Protein AF-A0A183HGP8-F1 (afdb_monomer)

Structure (mmCIF, N/CA/C/O backbone):
data_AF-A0A183HGP8-F1
#
_entry.id   AF-A0A183HGP8-F1
#
loop_
_atom_site.group_PDB
_atom_site.id
_atom_site.type_symbol
_atom_site.label_atom_id
_atom_site.label_alt_id
_atom_site.label_comp_id
_atom_site.label_asym_id
_atom_site.label_entity_id
_atom_site.label_seq_id
_atom_site.pdbx_PDB_ins_code
_atom_site.Cartn_x
_atom_site.Cartn_y
_atom_site.Cartn_z
_atom_site.occupancy
_atom_site.B_iso_or_equiv
_atom_site.auth_seq_id
_atom_site.auth_comp_id
_atom_site.auth_asym_id
_atom_site.auth_atom_id
_atom_site.pdbx_PDB_model_num
ATOM 1 N N . MET A 1 1 ? -8.526 1.182 32.098 1.00 54.72 1 MET A N 1
ATOM 2 C CA . MET A 1 1 ? -8.975 1.520 30.725 1.00 54.72 1 MET A CA 1
ATOM 3 C C . MET A 1 1 ? -7.961 0.981 29.726 1.00 54.72 1 MET A C 1
ATOM 5 O O . MET A 1 1 ? -6.781 1.273 29.868 1.00 54.72 1 MET A O 1
ATOM 9 N N . VAL A 1 2 ? -8.386 0.161 28.761 1.00 65.88 2 VAL A N 1
ATOM 10 C CA . VAL A 1 2 ? -7.494 -0.380 27.718 1.00 65.88 2 VAL A CA 1
ATOM 11 C C . VAL A 1 2 ? -7.268 0.704 26.661 1.00 65.88 2 VAL A C 1
ATOM 13 O O . VAL A 1 2 ? -8.231 1.320 26.208 1.00 65.88 2 VAL A O 1
ATOM 16 N N . LYS A 1 3 ? -6.010 0.965 26.282 1.00 68.56 3 LYS A N 1
ATOM 17 C CA . LYS A 1 3 ? -5.692 1.927 25.213 1.00 68.56 3 LYS A CA 1
ATOM 18 C C . LYS A 1 3 ? -6.340 1.464 23.895 1.00 68.56 3 LYS A C 1
ATOM 20 O O . LYS A 1 3 ? -6.255 0.271 23.588 1.00 68.56 3 LYS A O 1
ATOM 25 N N . PRO A 1 4 ? -6.973 2.361 23.115 1.00 75.31 4 PRO A N 1
ATOM 26 C CA . PRO A 1 4 ? -7.508 1.994 21.809 1.00 75.31 4 PRO A CA 1
ATOM 27 C C . PRO A 1 4 ? -6.370 1.481 20.921 1.00 75.31 4 PRO A C 1
ATOM 29 O O . PRO A 1 4 ? -5.291 2.068 20.886 1.00 75.31 4 PRO A O 1
ATOM 32 N N . THR A 1 5 ? -6.600 0.359 20.242 1.00 81.00 5 THR A N 1
ATOM 33 C CA . THR A 1 5 ? -5.589 -0.268 19.383 1.00 81.00 5 THR A CA 1
ATOM 34 C C . THR A 1 5 ? -5.558 0.433 18.035 1.00 81.00 5 THR A C 1
ATOM 36 O O . THR A 1 5 ? -6.575 0.476 17.345 1.00 81.00 5 THR A O 1
ATOM 39 N N . SER A 1 6 ? -4.393 0.943 17.643 1.00 84.62 6 SER A N 1
ATOM 40 C CA . SER A 1 6 ? -4.178 1.534 16.324 1.00 84.62 6 SER A CA 1
ATOM 41 C C . SER A 1 6 ? -3.395 0.597 15.402 1.00 84.62 6 SER A C 1
ATOM 43 O O . SER A 1 6 ? -2.708 -0.326 15.843 1.00 84.62 6 SER A O 1
ATOM 45 N N . VAL A 1 7 ? -3.418 0.883 14.097 1.00 83.50 7 VAL A N 1
ATOM 46 C CA . VAL A 1 7 ? -2.595 0.185 13.082 1.00 83.50 7 VAL A CA 1
ATOM 47 C C . VAL A 1 7 ? -1.090 0.228 13.398 1.00 83.50 7 VAL A C 1
ATOM 49 O O . VAL A 1 7 ? -0.325 -0.594 12.891 1.00 83.50 7 VAL A O 1
ATOM 52 N N . LYS A 1 8 ? -0.63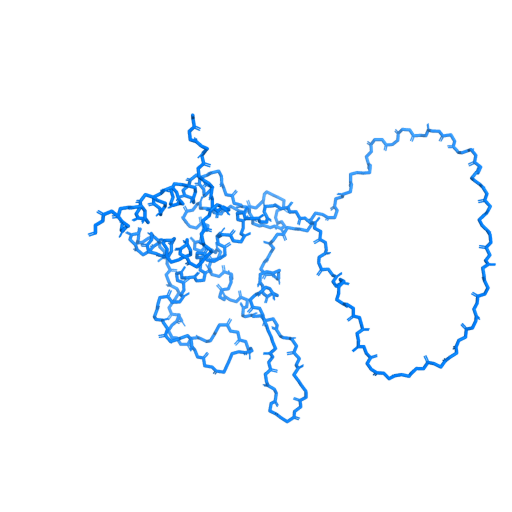8 1.201 14.200 1.00 85.50 8 LYS A N 1
ATOM 53 C CA . LYS A 1 8 ? 0.772 1.342 14.592 1.00 85.50 8 LYS A CA 1
ATOM 54 C C . LYS A 1 8 ? 1.183 0.355 15.683 1.00 85.50 8 LYS A C 1
ATOM 56 O O . LYS A 1 8 ? 2.369 0.082 15.809 1.00 85.50 8 LYS A O 1
ATOM 61 N N . ASP A 1 9 ? 0.221 -0.188 16.421 1.00 85.75 9 ASP A N 1
ATOM 62 C CA . ASP A 1 9 ? 0.461 -1.030 17.594 1.00 85.75 9 ASP A CA 1
ATOM 63 C C . ASP A 1 9 ? 0.478 -2.530 17.255 1.00 85.75 9 ASP A C 1
ATOM 65 O O . ASP A 1 9 ? 0.458 -3.366 18.155 1.00 85.75 9 ASP A O 1
ATOM 69 N N . VAL A 1 10 ? 0.440 -2.893 15.972 1.00 84.75 10 VAL A N 1
ATOM 70 C CA . VAL A 1 10 ? 0.314 -4.275 15.489 1.00 84.75 10 VAL A CA 1
ATOM 71 C C . VAL A 1 10 ? 1.471 -4.608 14.552 1.00 84.75 10 VAL A C 1
ATOM 73 O O . VAL A 1 10 ? 1.977 -3.721 13.854 1.00 84.75 10 VAL A O 1
ATOM 76 N N . ASP A 1 11 ? 1.872 -5.885 14.517 1.00 89.00 11 ASP A N 1
ATOM 77 C CA . ASP A 1 11 ? 2.904 -6.355 13.599 1.00 89.00 11 ASP A CA 1
ATOM 78 C C . ASP A 1 11 ? 2.586 -5.970 12.146 1.00 89.00 11 ASP A C 1
ATOM 80 O O . ASP A 1 11 ? 1.461 -6.093 11.646 1.00 89.00 11 ASP A O 1
ATOM 84 N N . GLN A 1 12 ? 3.618 -5.478 11.458 1.00 88.69 12 GLN A N 1
ATOM 85 C CA . GLN A 1 12 ? 3.492 -4.962 10.104 1.00 88.69 12 GLN A CA 1
ATOM 86 C C . GLN A 1 12 ? 3.090 -6.054 9.111 1.00 88.69 12 GLN A C 1
ATOM 88 O O . GLN A 1 12 ? 2.356 -5.764 8.161 1.00 88.69 12 GLN A O 1
ATOM 93 N N . HIS A 1 13 ? 3.611 -7.267 9.264 1.00 90.25 13 HIS A N 1
ATOM 94 C CA . HIS A 1 13 ? 3.342 -8.335 8.322 1.00 90.25 13 HIS A CA 1
ATOM 95 C C . HIS A 1 13 ? 1.927 -8.881 8.522 1.00 90.25 13 HIS A C 1
ATOM 97 O O . HIS A 1 13 ? 1.198 -9.081 7.543 1.00 90.25 13 HIS A O 1
ATOM 103 N N . GLU A 1 14 ? 1.518 -9.089 9.768 1.00 90.75 14 GLU A N 1
ATOM 104 C CA . GLU A 1 14 ? 0.202 -9.632 10.096 1.00 90.75 14 GLU A CA 1
ATOM 105 C C . GLU A 1 14 ? -0.928 -8.692 9.672 1.00 90.75 14 GLU A C 1
ATOM 107 O O . GLU A 1 14 ? -1.873 -9.125 9.006 1.00 90.75 14 GLU A O 1
ATOM 112 N N . ILE A 1 15 ? -0.804 -7.388 9.954 1.00 91.12 15 ILE A N 1
ATOM 113 C CA . ILE A 1 15 ? -1.856 -6.424 9.609 1.00 91.12 15 ILE A CA 1
ATOM 114 C C . ILE A 1 15 ? -2.080 -6.337 8.097 1.00 91.12 15 ILE A C 1
ATOM 116 O O . ILE A 1 15 ? -3.216 -6.253 7.637 1.00 91.12 15 ILE A O 1
ATOM 120 N N . VAL A 1 16 ? -1.011 -6.416 7.298 1.00 93.06 16 VAL A N 1
ATOM 121 C CA . VAL A 1 16 ? -1.118 -6.380 5.833 1.00 93.06 16 VAL A CA 1
ATOM 122 C C . VAL A 1 16 ? -1.833 -7.625 5.310 1.00 93.06 16 VAL A C 1
ATOM 124 O O . VAL A 1 16 ? -2.683 -7.496 4.427 1.00 93.06 16 VAL A O 1
ATOM 127 N N . ARG A 1 17 ? -1.549 -8.811 5.869 1.00 92.38 17 ARG A N 1
ATOM 128 C CA . ARG A 1 17 ? -2.258 -10.048 5.499 1.00 92.38 17 ARG A CA 1
ATOM 129 C C . ARG A 1 17 ? -3.742 -9.969 5.863 1.00 92.38 17 ARG A C 1
ATOM 131 O O . ARG A 1 17 ? -4.579 -10.329 5.040 1.00 92.38 17 ARG A O 1
ATOM 138 N N . GLN A 1 18 ? -4.080 -9.456 7.048 1.00 92.25 18 GLN A N 1
ATOM 139 C CA . GLN A 1 18 ? -5.477 -9.325 7.481 1.00 92.25 18 GLN A CA 1
ATOM 140 C C . GLN A 1 18 ? -6.257 -8.311 6.639 1.00 92.25 18 GLN A C 1
ATOM 142 O O . GLN A 1 18 ? -7.372 -8.600 6.209 1.00 92.25 18 GLN A O 1
ATOM 147 N N . ILE A 1 19 ? -5.660 -7.158 6.318 1.00 91.69 19 ILE A N 1
ATOM 148 C CA . ILE A 1 19 ? -6.278 -6.185 5.406 1.00 91.69 19 ILE A CA 1
ATOM 149 C C . ILE A 1 19 ? -6.486 -6.813 4.022 1.00 91.69 19 ILE A C 1
ATOM 151 O O . ILE A 1 19 ? -7.550 -6.644 3.431 1.00 91.69 19 ILE A O 1
ATOM 155 N N . ALA A 1 20 ? -5.513 -7.568 3.506 1.00 92.56 20 ALA A N 1
ATOM 156 C CA . ALA A 1 20 ? -5.674 -8.278 2.240 1.00 92.56 20 ALA A CA 1
ATOM 157 C C . ALA A 1 20 ? -6.821 -9.304 2.307 1.00 92.56 20 ALA A C 1
ATOM 159 O O . ALA A 1 20 ? -7.647 -9.356 1.399 1.00 92.56 20 ALA A O 1
ATOM 160 N N . GLY A 1 21 ? -6.929 -10.062 3.403 1.00 91.88 21 GLY A N 1
ATOM 161 C CA . GLY A 1 21 ? -8.039 -10.985 3.644 1.00 91.88 21 GLY A CA 1
ATOM 162 C C . GLY A 1 21 ? -9.399 -10.284 3.703 1.00 91.88 21 GLY A C 1
ATOM 163 O O . GLY A 1 21 ? -10.363 -10.761 3.109 1.00 91.88 21 GLY A O 1
ATOM 164 N N . PHE A 1 22 ? -9.477 -9.119 4.350 1.00 90.69 22 PHE A N 1
ATOM 165 C CA . PHE A 1 22 ? -10.685 -8.295 4.374 1.00 90.69 22 PHE A CA 1
ATOM 166 C C . PHE A 1 22 ? -11.073 -7.815 2.972 1.00 90.69 22 PHE A C 1
ATOM 168 O O . PHE A 1 22 ? -12.234 -7.908 2.581 1.00 90.69 22 PHE A O 1
ATOM 175 N N . LEU A 1 23 ? -10.096 -7.356 2.188 1.00 89.75 23 LEU A N 1
ATOM 176 C CA . LEU A 1 23 ? -10.325 -6.906 0.818 1.00 89.75 23 LEU A CA 1
ATOM 177 C C . LEU A 1 23 ? -10.867 -8.032 -0.075 1.00 89.75 23 LEU A C 1
ATOM 179 O O . LEU A 1 23 ? -11.805 -7.783 -0.832 1.00 89.75 23 LEU A O 1
ATOM 183 N N . LYS A 1 24 ? -10.367 -9.266 0.074 1.00 90.19 24 LYS A N 1
ATOM 184 C CA . LYS A 1 24 ? -10.904 -10.445 -0.628 1.00 90.19 24 LYS A CA 1
ATOM 185 C C . LYS A 1 24 ? -12.342 -10.748 -0.220 1.00 90.19 24 LYS A C 1
ATOM 187 O O . LYS A 1 24 ? -13.215 -10.833 -1.074 1.00 90.19 24 LYS A O 1
ATOM 192 N N . LYS A 1 25 ? -12.603 -10.831 1.090 1.00 90.38 25 LYS A N 1
ATOM 193 C CA . LYS A 1 25 ? -13.949 -11.082 1.637 1.00 90.38 25 LYS A CA 1
ATOM 194 C C . LYS A 1 25 ? -14.955 -10.013 1.214 1.00 90.38 25 LYS A C 1
ATOM 196 O O . LYS A 1 25 ? -16.130 -10.306 1.047 1.00 90.38 25 LYS A O 1
ATOM 201 N N . SER A 1 26 ? -14.496 -8.773 1.044 1.00 84.62 26 SER A N 1
ATOM 202 C CA . SER A 1 26 ? -15.363 -7.663 0.658 1.00 84.62 26 SER A CA 1
ATOM 203 C C . SER A 1 26 ? -15.865 -7.746 -0.786 1.00 84.62 26 SER A C 1
ATOM 205 O O . SER A 1 26 ? -16.874 -7.115 -1.083 1.00 84.62 26 SER A O 1
ATOM 207 N N . GLY A 1 27 ? -15.165 -8.451 -1.689 1.00 82.62 27 GLY A N 1
ATOM 208 C CA . GLY A 1 27 ? -15.532 -8.591 -3.109 1.00 82.62 27 GLY A CA 1
ATOM 209 C C . GLY A 1 27 ? -15.556 -7.287 -3.924 1.00 82.62 27 GLY A C 1
ATOM 210 O O . GLY A 1 27 ? -15.873 -7.300 -5.107 1.00 82.62 27 GLY A O 1
ATOM 211 N N . LYS A 1 28 ? -15.222 -6.140 -3.316 1.00 80.19 28 LYS A N 1
ATOM 212 C CA . LYS A 1 28 ? -15.335 -4.802 -3.929 1.00 80.19 28 LYS A CA 1
ATOM 213 C C . LYS A 1 28 ? -14.075 -4.357 -4.676 1.00 80.19 28 LYS A C 1
ATOM 215 O O . LYS A 1 28 ? -14.062 -3.290 -5.289 1.00 80.19 28 LYS A O 1
ATOM 220 N N . VAL A 1 29 ? -12.998 -5.139 -4.615 1.00 81.88 29 VAL A N 1
ATOM 221 C CA . VAL A 1 29 ? -11.749 -4.831 -5.320 1.00 81.88 29 VAL A CA 1
ATOM 222 C C . VAL A 1 29 ? -11.859 -5.302 -6.764 1.00 81.88 29 VAL A C 1
ATOM 224 O O . VAL A 1 29 ? -11.918 -6.495 -7.034 1.00 81.88 29 VAL A O 1
ATOM 227 N N . ARG A 1 30 ? -11.808 -4.358 -7.705 1.00 81.31 30 ARG A N 1
ATOM 228 C CA . ARG A 1 30 ? -11.642 -4.677 -9.127 1.00 81.31 30 ARG A CA 1
ATOM 229 C C . ARG A 1 30 ? -10.178 -5.006 -9.400 1.00 81.31 30 ARG A C 1
ATOM 231 O O . ARG A 1 30 ? -9.352 -4.095 -9.496 1.00 81.31 30 ARG A O 1
ATOM 238 N N . VAL A 1 31 ? -9.854 -6.292 -9.484 1.00 86.25 31 VAL A N 1
ATOM 239 C CA . VAL A 1 31 ? -8.528 -6.735 -9.925 1.00 86.25 31 VAL A CA 1
ATOM 240 C C . VAL A 1 31 ? -8.384 -6.413 -11.421 1.00 86.25 31 VAL A C 1
ATOM 242 O O . VAL A 1 31 ? -9.321 -6.661 -12.176 1.00 86.25 31 VAL A O 1
ATOM 245 N N . PRO A 1 32 ? -7.284 -5.778 -11.861 1.00 87.88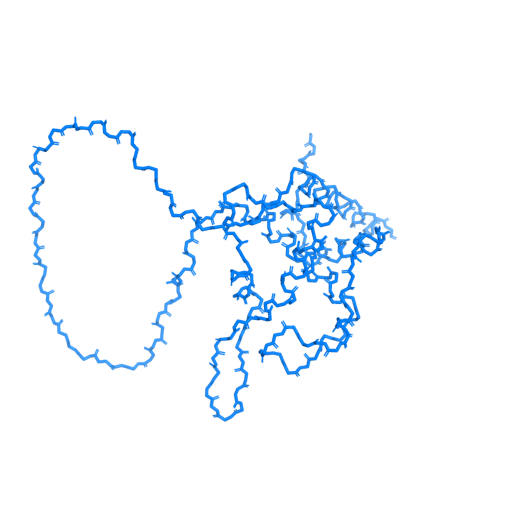 32 PRO A N 1
ATOM 246 C CA . PRO A 1 32 ? -7.060 -5.504 -13.278 1.00 87.88 32 PRO A CA 1
ATOM 247 C C . PRO A 1 32 ? -6.792 -6.783 -14.079 1.00 87.88 32 PRO A C 1
ATOM 249 O O . PRO A 1 32 ? -5.999 -7.598 -13.632 1.00 87.88 32 PRO A O 1
ATOM 252 N N . ASP A 1 33 ? -7.321 -6.875 -15.300 1.00 88.44 33 ASP A N 1
ATOM 253 C CA . ASP A 1 33 ? -7.218 -8.065 -16.173 1.00 88.44 33 ASP A CA 1
ATOM 254 C C . ASP A 1 33 ? -5.776 -8.516 -16.467 1.00 88.44 33 ASP A C 1
ATOM 256 O O . ASP A 1 33 ? -5.504 -9.681 -16.727 1.00 88.44 33 ASP A O 1
ATOM 260 N N . TRP A 1 34 ? -4.816 -7.590 -16.419 1.00 88.75 34 TRP A N 1
ATOM 261 C CA . TRP A 1 34 ? -3.400 -7.882 -16.643 1.00 88.75 34 TRP A CA 1
ATOM 262 C C . TRP A 1 34 ? -2.663 -8.394 -15.395 1.00 88.75 34 TRP A C 1
ATOM 264 O O . TRP A 1 34 ? -1.450 -8.603 -15.466 1.00 88.75 34 TRP A O 1
ATOM 274 N N . SER A 1 35 ? -3.327 -8.536 -14.239 1.00 85.31 35 SER A N 1
ATOM 275 C CA . SER A 1 35 ? -2.684 -8.864 -12.953 1.00 85.31 35 SER A CA 1
ATOM 276 C C . SER A 1 35 ? -1.825 -10.122 -12.996 1.00 85.31 35 SER A C 1
ATOM 278 O O . SER A 1 35 ? -0.814 -10.185 -12.300 1.00 85.31 35 SER A O 1
ATOM 280 N N . ASP A 1 36 ? -2.185 -11.077 -13.843 1.00 86.19 36 ASP A N 1
ATOM 281 C CA . ASP A 1 36 ? -1.587 -12.412 -13.829 1.00 86.19 36 ASP A CA 1
ATOM 282 C C . ASP A 1 36 ? -0.371 -12.507 -14.761 1.00 86.19 36 ASP A C 1
ATOM 284 O O . ASP A 1 36 ? 0.433 -13.428 -14.670 1.00 86.19 36 ASP A O 1
ATOM 288 N N . VAL A 1 37 ? -0.188 -11.507 -15.629 1.00 87.88 37 VAL A N 1
ATOM 289 C CA . VAL A 1 37 ? 0.887 -11.469 -16.632 1.00 87.88 37 VAL A CA 1
ATOM 290 C C . VAL A 1 37 ? 2.034 -10.551 -16.198 1.00 87.88 37 VAL A C 1
ATOM 292 O O . VAL A 1 37 ? 3.178 -10.697 -16.632 1.00 87.88 37 VAL A O 1
ATOM 295 N N . VAL A 1 38 ? 1.756 -9.548 -15.360 1.00 88.25 38 VAL A N 1
ATOM 296 C CA . VAL A 1 38 ? 2.711 -8.460 -15.127 1.00 88.25 38 VAL A CA 1
ATOM 297 C C . VAL A 1 38 ? 3.716 -8.733 -14.014 1.00 88.25 38 VAL A C 1
ATOM 299 O O . VAL A 1 38 ? 3.423 -9.260 -12.943 1.00 88.25 38 VAL A O 1
ATOM 302 N N . LYS A 1 39 ? 4.907 -8.166 -14.203 1.00 89.62 39 LYS A N 1
ATOM 303 C CA . LYS A 1 39 ? 5.853 -7.922 -13.115 1.00 89.62 39 LYS A CA 1
ATOM 304 C C . LYS A 1 39 ? 5.551 -6.630 -12.360 1.00 89.62 39 LYS A C 1
ATOM 306 O O . LYS A 1 39 ? 5.068 -5.631 -12.894 1.00 89.62 39 LYS A O 1
ATOM 311 N N . LEU A 1 40 ? 5.952 -6.611 -11.093 1.00 87.56 40 LEU A N 1
ATOM 312 C CA . LEU A 1 40 ? 5.716 -5.503 -10.162 1.00 87.56 40 LEU A CA 1
ATOM 313 C C . LEU A 1 40 ? 6.505 -4.223 -10.477 1.00 87.56 40 LEU A C 1
ATOM 315 O O . LEU A 1 40 ? 6.161 -3.141 -9.987 1.00 87.56 40 LEU A O 1
ATOM 319 N N . GLY A 1 41 ? 7.583 -4.347 -11.244 1.00 88.81 41 GLY A N 1
ATOM 320 C CA . GLY A 1 41 ? 8.501 -3.272 -11.590 1.00 88.81 41 GLY A CA 1
ATOM 321 C C . GLY A 1 41 ? 9.606 -3.768 -12.515 1.00 88.81 41 GLY A C 1
ATOM 322 O O . GLY A 1 41 ? 9.808 -4.968 -12.668 1.00 88.81 41 GLY A O 1
ATOM 323 N N . GLN A 1 42 ? 10.330 -2.837 -13.134 1.00 86.94 42 GLN A N 1
ATOM 324 C CA . GLN A 1 42 ? 11.446 -3.160 -14.033 1.00 86.94 42 GLN A CA 1
ATOM 325 C C . GLN A 1 42 ? 12.645 -3.785 -13.309 1.00 86.94 42 GLN A C 1
ATOM 327 O O . GLN A 1 42 ? 13.472 -4.421 -13.950 1.00 86.94 42 GLN A O 1
ATOM 332 N N . ASN A 1 43 ? 12.736 -3.585 -11.995 1.00 89.50 43 ASN A N 1
ATOM 333 C CA . ASN A 1 43 ? 13.765 -4.127 -11.115 1.00 89.50 43 ASN A CA 1
ATOM 334 C C . ASN A 1 43 ? 13.502 -5.576 -10.673 1.00 89.50 43 ASN A C 1
ATOM 336 O O . ASN A 1 43 ? 14.278 -6.117 -9.893 1.00 89.50 43 ASN A O 1
ATOM 340 N N . LYS A 1 44 ? 12.375 -6.171 -11.074 1.00 88.81 44 LYS A N 1
ATOM 341 C CA . LYS A 1 44 ? 12.030 -7.557 -10.757 1.00 88.81 44 LYS A CA 1
ATOM 342 C C . LYS A 1 44 ? 12.234 -8.417 -11.999 1.00 88.8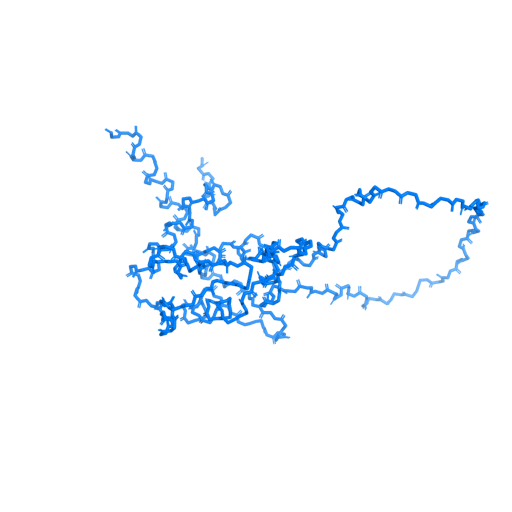1 44 LYS A C 1
ATOM 344 O O . LYS A 1 44 ? 11.763 -8.044 -13.074 1.00 88.81 44 LYS A O 1
ATOM 349 N N . GLU A 1 45 ? 12.921 -9.540 -11.820 1.00 89.44 45 GLU A N 1
ATOM 350 C CA . GLU A 1 45 ? 13.175 -10.514 -12.888 1.00 89.44 45 GLU A CA 1
ATOM 351 C C . GLU A 1 45 ? 11.942 -11.381 -13.147 1.00 89.44 45 GLU A C 1
ATOM 353 O O . GLU A 1 45 ? 11.538 -11.570 -14.288 1.00 89.44 45 GLU A O 1
ATOM 358 N N . LEU A 1 46 ? 11.294 -11.831 -12.071 1.00 89.25 46 LEU A N 1
ATOM 359 C CA . LEU A 1 46 ? 10.129 -12.707 -12.122 1.00 89.25 46 LEU A CA 1
ATOM 360 C C . LEU A 1 46 ? 8.855 -11.986 -11.666 1.00 89.25 46 LEU A C 1
ATOM 362 O O . LEU A 1 46 ? 8.897 -10.985 -10.933 1.00 89.25 46 LEU A O 1
ATOM 366 N N . ALA A 1 47 ? 7.716 -12.509 -12.117 1.00 88.69 47 ALA A N 1
ATOM 367 C CA . ALA A 1 47 ? 6.403 -12.130 -11.616 1.00 88.69 47 ALA A CA 1
ATOM 368 C C . ALA A 1 47 ? 6.208 -12.619 -10.163 1.00 88.69 47 ALA A C 1
ATOM 370 O O . ALA A 1 47 ? 6.938 -13.501 -9.701 1.00 88.69 47 ALA A O 1
ATOM 371 N N . PRO A 1 48 ? 5.274 -12.024 -9.400 1.00 90.62 48 PRO A N 1
ATOM 372 C CA . PRO A 1 48 ? 4.916 -12.524 -8.074 1.00 90.62 48 PRO A CA 1
ATOM 373 C C . PRO A 1 48 ? 4.459 -13.982 -8.124 1.00 90.62 48 PRO A C 1
ATOM 375 O O . PRO A 1 48 ? 3.677 -14.344 -8.991 1.00 90.62 48 PRO A O 1
ATOM 378 N N . ILE A 1 49 ? 4.919 -14.784 -7.163 1.00 90.19 49 ILE A N 1
ATOM 379 C CA . ILE A 1 49 ? 4.519 -16.195 -7.026 1.00 90.19 49 ILE A CA 1
ATOM 380 C C . ILE A 1 49 ? 3.092 -16.306 -6.474 1.00 90.19 49 ILE A C 1
ATOM 382 O O . ILE A 1 49 ? 2.336 -17.193 -6.848 1.00 90.19 49 ILE A O 1
ATOM 386 N N . ASP A 1 50 ? 2.727 -15.402 -5.566 1.00 87.38 50 ASP A N 1
ATOM 387 C CA . ASP A 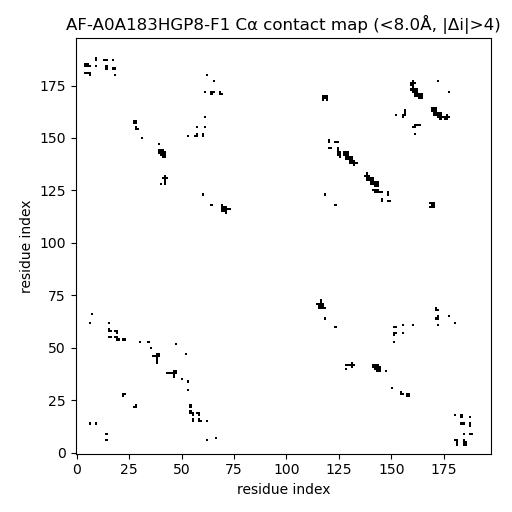1 50 ? 1.413 -15.386 -4.931 1.00 87.38 50 ASP A CA 1
ATOM 388 C C . ASP A 1 50 ? 0.357 -14.817 -5.888 1.00 87.38 50 ASP A C 1
ATOM 390 O O . ASP A 1 50 ? 0.494 -13.677 -6.331 1.00 87.38 50 ASP A O 1
ATOM 394 N N . SER A 1 51 ? -0.717 -15.567 -6.152 1.00 84.88 51 SER A N 1
ATOM 395 C CA . SER A 1 51 ? -1.865 -15.112 -6.952 1.00 84.88 51 SER A CA 1
ATOM 396 C C . SER A 1 51 ? -2.554 -13.884 -6.345 1.00 84.88 51 SER A C 1
ATOM 398 O O . SER A 1 51 ? -3.115 -13.057 -7.059 1.00 84.88 51 SER A O 1
ATOM 400 N N . ASP A 1 52 ? -2.482 -13.717 -5.025 1.00 87.94 52 ASP A N 1
ATOM 401 C CA . ASP A 1 52 ? -3.143 -12.648 -4.282 1.00 87.94 52 ASP A CA 1
ATOM 402 C C . ASP A 1 52 ? -2.251 -11.424 -4.043 1.00 87.94 52 ASP A C 1
ATOM 404 O O . ASP A 1 52 ? -2.569 -10.528 -3.242 1.00 87.94 52 ASP A O 1
ATOM 408 N N . TRP A 1 53 ? -1.138 -11.337 -4.775 1.00 90.19 53 TRP A N 1
ATOM 409 C CA . TRP A 1 53 ? -0.158 -10.264 -4.647 1.00 90.19 53 TRP A CA 1
ATOM 410 C C . TRP A 1 53 ? -0.781 -8.866 -4.784 1.00 90.19 53 TRP A C 1
ATOM 412 O O . TRP A 1 53 ? -0.314 -7.907 -4.153 1.00 90.19 53 TRP A O 1
ATOM 422 N N . TYR A 1 54 ? -1.840 -8.725 -5.590 1.00 91.69 54 TYR A N 1
ATOM 423 C CA . TYR A 1 54 ? -2.515 -7.448 -5.816 1.00 91.69 54 TYR A CA 1
ATOM 424 C C . TYR A 1 54 ? -3.226 -6.943 -4.552 1.00 91.69 54 TYR A C 1
ATOM 426 O O . TYR A 1 54 ? -3.135 -5.755 -4.216 1.00 91.69 54 TYR A O 1
ATOM 434 N N . TYR A 1 55 ? -3.854 -7.840 -3.789 1.00 92.50 55 TYR A N 1
ATOM 435 C CA . TYR A 1 55 ? -4.494 -7.511 -2.514 1.00 92.50 55 TYR A CA 1
ATOM 436 C C . TYR A 1 55 ? -3.463 -7.108 -1.464 1.00 92.50 55 TYR A C 1
ATOM 438 O O . TYR A 1 55 ? -3.632 -6.092 -0.788 1.00 92.50 55 TYR A O 1
ATOM 446 N N . ILE A 1 56 ? -2.348 -7.839 -1.388 1.00 92.56 56 ILE A N 1
ATOM 447 C CA . ILE A 1 56 ? -1.236 -7.534 -0.476 1.00 92.56 56 ILE A CA 1
ATOM 448 C C . ILE A 1 56 ? -0.645 -6.158 -0.790 1.00 92.56 56 ILE A C 1
ATOM 450 O O . ILE A 1 56 ? -0.397 -5.349 0.109 1.00 92.56 56 ILE A O 1
ATOM 454 N N . ARG A 1 57 ? -0.444 -5.850 -2.075 1.00 91.62 57 ARG A N 1
ATOM 455 C CA . ARG A 1 57 ? 0.069 -4.545 -2.498 1.00 91.62 57 ARG A CA 1
ATOM 456 C C . ARG A 1 57 ? -0.892 -3.416 -2.148 1.00 91.62 57 ARG A C 1
ATOM 458 O O . ARG A 1 57 ? -0.454 -2.384 -1.642 1.00 91.62 57 ARG A O 1
ATOM 465 N N . THR A 1 58 ? -2.181 -3.621 -2.383 1.00 91.50 58 THR A N 1
ATOM 466 C CA . THR A 1 58 ? -3.227 -2.644 -2.066 1.00 91.50 58 THR A CA 1
ATOM 467 C C . THR A 1 58 ? -3.307 -2.393 -0.555 1.00 91.50 58 THR A C 1
ATOM 469 O O . THR A 1 58 ? -3.300 -1.239 -0.122 1.00 91.50 58 THR A O 1
ATOM 472 N N . ALA A 1 59 ? -3.246 -3.451 0.258 1.00 92.81 59 ALA A N 1
ATOM 473 C CA . ALA A 1 59 ? -3.174 -3.377 1.717 1.00 92.81 59 ALA A CA 1
ATOM 474 C C . ALA A 1 59 ? -1.919 -2.633 2.215 1.00 92.81 59 ALA A C 1
ATOM 476 O O . ALA A 1 59 ? -2.000 -1.761 3.084 1.00 92.81 59 ALA A O 1
ATOM 477 N N . SER A 1 60 ? -0.755 -2.921 1.624 1.00 91.69 60 SER A N 1
ATOM 478 C CA . SER A 1 60 ? 0.506 -2.238 1.937 1.00 91.69 60 SER A CA 1
ATOM 479 C C . SER A 1 60 ? 0.425 -0.731 1.667 1.00 91.69 60 SER A C 1
ATOM 481 O O . SER A 1 60 ? 0.868 0.075 2.491 1.00 91.69 60 SER A O 1
ATOM 483 N N . ILE A 1 61 ? -0.181 -0.341 0.540 1.00 89.06 61 ILE A N 1
ATOM 484 C CA . ILE A 1 61 ? -0.385 1.066 0.178 1.00 89.06 61 ILE A CA 1
ATOM 485 C C . ILE A 1 61 ? -1.330 1.746 1.176 1.00 89.06 61 ILE A C 1
ATOM 487 O O . ILE A 1 61 ? -1.011 2.836 1.653 1.00 89.06 61 ILE A O 1
ATOM 491 N N . ALA A 1 62 ? -2.441 1.100 1.544 1.00 88.56 62 ALA A N 1
ATOM 492 C CA . ALA A 1 62 ? -3.392 1.634 2.521 1.00 88.56 62 ALA A CA 1
ATOM 493 C C . ALA A 1 62 ? -2.728 1.902 3.886 1.00 88.56 62 ALA A C 1
ATOM 495 O O . ALA A 1 62 ? -2.838 3.005 4.426 1.00 88.56 62 ALA A O 1
ATOM 496 N N . ARG A 1 63 ? -1.933 0.951 4.400 1.00 89.50 63 ARG A N 1
ATOM 497 C CA . ARG A 1 63 ? -1.152 1.143 5.636 1.00 89.50 63 ARG A CA 1
ATOM 498 C C . ARG A 1 63 ? -0.151 2.292 5.512 1.00 89.50 63 ARG A C 1
ATOM 500 O O . ARG A 1 63 ? 0.014 3.085 6.438 1.00 89.50 63 ARG A O 1
ATOM 507 N N . ARG A 1 64 ? 0.542 2.400 4.375 1.00 86.12 64 ARG A N 1
ATOM 508 C CA . ARG A 1 64 ? 1.522 3.473 4.150 1.00 86.12 64 ARG A CA 1
ATOM 509 C C . ARG A 1 64 ? 0.859 4.849 4.169 1.00 86.12 64 ARG A C 1
ATOM 511 O O . ARG A 1 64 ? 1.430 5.768 4.754 1.00 86.12 64 ARG A O 1
ATOM 518 N N . LEU A 1 65 ? -0.323 4.973 3.563 1.00 83.44 65 LEU A N 1
ATOM 519 C CA . LEU A 1 65 ? -1.125 6.198 3.587 1.00 83.44 65 LEU A CA 1
ATOM 520 C C . LEU A 1 65 ? -1.573 6.555 5.010 1.00 83.44 65 LEU A C 1
ATOM 522 O O . LEU A 1 65 ? -1.526 7.726 5.375 1.00 83.44 65 LEU A O 1
ATOM 526 N N . TYR A 1 66 ? -1.927 5.560 5.828 1.00 84.75 66 TYR A N 1
ATOM 527 C CA . TYR A 1 66 ? -2.274 5.766 7.238 1.00 84.75 66 TYR A CA 1
ATOM 528 C C . TYR A 1 66 ? -1.098 6.328 8.050 1.00 84.75 66 TYR A C 1
ATOM 530 O O . TYR A 1 66 ? -1.241 7.331 8.746 1.00 84.75 66 TYR A O 1
ATOM 538 N N . ILE A 1 67 ? 0.087 5.720 7.933 1.00 81.44 67 ILE A N 1
ATOM 539 C CA . ILE A 1 67 ? 1.262 6.113 8.731 1.00 81.44 67 ILE A CA 1
ATOM 540 C C . ILE A 1 67 ? 1.819 7.473 8.294 1.00 81.44 67 ILE A C 1
ATOM 542 O O . ILE A 1 67 ? 2.300 8.231 9.132 1.00 81.44 67 ILE A O 1
ATOM 546 N N . ARG A 1 68 ? 1.768 7.787 6.993 1.00 69.81 68 ARG A N 1
ATOM 547 C CA . ARG A 1 68 ? 2.373 8.994 6.406 1.00 69.81 68 ARG A CA 1
ATOM 548 C C . ARG A 1 68 ? 1.356 10.026 5.900 1.00 69.81 68 ARG A C 1
ATOM 550 O O . ARG A 1 68 ? 1.609 10.686 4.893 1.00 69.81 68 ARG A O 1
ATOM 557 N N . SER A 1 69 ? 0.223 10.182 6.590 1.00 55.81 69 SER A N 1
ATOM 558 C CA . SER A 1 69 ? -0.738 11.280 6.355 1.00 55.81 69 SER A CA 1
ATOM 559 C C . SER A 1 69 ? -0.007 12.629 6.162 1.00 55.81 69 SER A C 1
ATOM 561 O O . SER A 1 69 ? 1.038 12.810 6.789 1.00 55.81 69 SER A O 1
ATOM 563 N N . PRO A 1 70 ? -0.478 13.531 5.272 1.00 53.78 70 PRO A N 1
ATOM 564 C CA . PRO A 1 70 ? 0.346 14.295 4.330 1.00 53.78 70 PRO A CA 1
ATOM 565 C C . PRO A 1 70 ? 1.402 15.135 5.048 1.00 53.78 70 PRO A C 1
ATOM 567 O O . PRO A 1 70 ? 1.173 16.273 5.436 1.00 53.78 70 PRO A O 1
ATOM 570 N N . THR A 1 71 ? 2.569 14.537 5.235 1.00 40.41 71 THR A N 1
ATOM 571 C CA . THR A 1 71 ? 3.705 15.129 5.927 1.00 40.41 71 THR A CA 1
ATOM 572 C C . THR A 1 71 ? 4.846 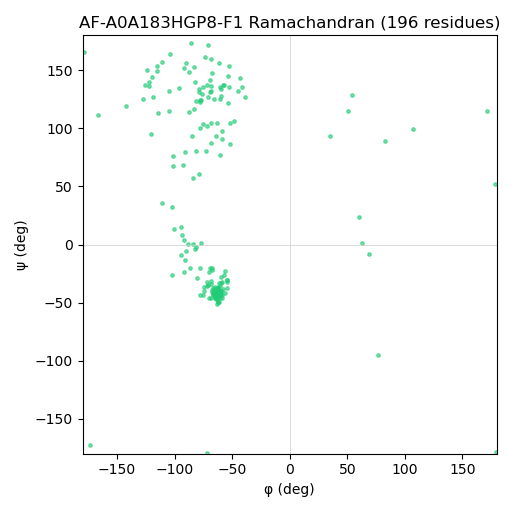15.154 4.935 1.00 40.41 71 THR A C 1
ATOM 574 O O . THR A 1 71 ? 5.561 14.173 4.708 1.00 40.41 71 THR A O 1
ATOM 577 N N . GLY A 1 72 ? 4.958 16.307 4.283 1.00 39.34 72 GLY A N 1
ATOM 578 C CA . GLY A 1 72 ? 6.165 16.704 3.598 1.00 39.34 72 GLY A CA 1
ATOM 579 C C . GLY A 1 72 ? 7.268 16.854 4.635 1.00 39.34 72 GLY A C 1
ATOM 580 O O . GLY A 1 72 ? 7.312 17.825 5.374 1.00 39.34 72 GLY A O 1
ATOM 581 N N . LYS A 1 73 ? 8.168 15.880 4.678 1.00 33.53 73 LYS A N 1
ATOM 582 C CA . LYS A 1 73 ? 9.589 16.183 4.784 1.00 33.53 73 LYS A CA 1
ATOM 583 C C . LYS A 1 73 ? 10.265 15.430 3.657 1.00 33.53 73 LYS A C 1
ATOM 585 O O . LYS A 1 73 ? 10.062 14.225 3.481 1.00 33.53 73 LYS A O 1
ATOM 590 N N . ASN A 1 74 ? 11.013 16.176 2.858 1.00 33.47 74 ASN A N 1
ATOM 591 C CA . ASN A 1 74 ? 11.941 15.645 1.883 1.00 33.47 74 ASN A CA 1
ATOM 592 C C . ASN A 1 74 ? 12.798 14.574 2.561 1.00 33.47 74 ASN A C 1
ATOM 594 O O . ASN A 1 74 ? 13.710 14.887 3.311 1.00 33.47 74 ASN A O 1
ATOM 598 N N . PHE A 1 75 ? 12.547 13.299 2.265 1.00 32.22 75 PHE A N 1
ATOM 599 C CA . PHE A 1 75 ? 13.577 12.275 2.422 1.00 32.22 75 PHE A CA 1
ATOM 600 C C . PHE A 1 75 ? 14.440 12.294 1.154 1.00 32.22 75 PHE A C 1
ATOM 602 O O . PHE A 1 75 ? 14.517 11.325 0.397 1.00 32.22 75 PHE A O 1
ATOM 609 N N . MET A 1 76 ? 15.006 13.468 0.870 1.00 32.34 76 MET A N 1
ATOM 610 C CA . MET A 1 76 ? 16.167 13.623 0.013 1.00 32.34 76 MET A CA 1
ATOM 611 C C . MET A 1 76 ? 17.355 13.399 0.952 1.00 32.34 76 MET A C 1
ATOM 613 O O . MET A 1 76 ? 17.738 14.286 1.694 1.00 32.34 76 MET A O 1
ATOM 617 N N . ARG A 1 77 ? 17.816 12.147 1.001 1.00 39.34 77 ARG A N 1
ATOM 618 C CA . ARG A 1 77 ? 19.168 11.721 1.394 1.00 39.34 77 ARG A CA 1
ATOM 619 C C . ARG A 1 77 ? 19.864 12.529 2.510 1.00 39.34 77 ARG A C 1
ATOM 621 O O . ARG A 1 77 ? 20.680 13.387 2.220 1.00 39.34 77 ARG A O 1
ATOM 628 N N . TYR A 1 78 ? 19.720 12.072 3.751 1.00 31.06 78 TYR A N 1
ATOM 629 C CA . TYR A 1 78 ? 20.905 11.856 4.591 1.00 31.06 78 TYR A CA 1
ATOM 630 C C . TYR A 1 78 ? 21.192 10.354 4.582 1.00 31.06 78 TYR A C 1
ATOM 632 O O . TYR A 1 78 ? 20.818 9.614 5.483 1.00 31.06 78 TYR A O 1
ATOM 640 N N . PHE A 1 79 ? 21.763 9.876 3.479 1.00 30.06 79 PHE A N 1
ATOM 641 C CA . PHE A 1 79 ? 22.579 8.670 3.513 1.00 30.06 79 PHE A CA 1
ATOM 642 C C . PHE A 1 79 ? 23.972 9.149 3.160 1.00 30.06 79 PHE A C 1
ATOM 644 O O . PHE A 1 79 ? 24.184 9.669 2.064 1.00 30.06 79 PHE A O 1
ATOM 651 N N . HIS A 1 80 ? 24.845 9.051 4.154 1.00 30.30 80 HIS A N 1
ATOM 652 C CA . HIS A 1 80 ? 26.255 9.371 4.102 1.00 30.30 80 HIS A CA 1
ATOM 653 C C . HIS A 1 80 ? 26.856 8.931 2.766 1.00 30.30 80 HIS A C 1
ATOM 655 O O . HIS A 1 80 ? 26.711 7.782 2.336 1.00 30.30 80 HIS A O 1
ATOM 661 N N . HIS A 1 81 ? 27.509 9.881 2.114 1.00 31.28 81 HIS A N 1
ATOM 662 C CA . HIS A 1 81 ? 28.418 9.641 1.017 1.00 31.28 81 HIS A CA 1
ATOM 663 C C . HIS A 1 81 ? 29.587 8.825 1.591 1.00 31.28 81 HIS A C 1
ATOM 665 O O . HIS A 1 81 ? 30.529 9.388 2.126 1.00 31.28 81 HIS A O 1
ATOM 671 N N . TYR A 1 82 ? 29.534 7.496 1.517 1.00 32.41 82 TYR A N 1
ATOM 672 C CA . TYR A 1 82 ? 30.767 6.712 1.438 1.00 32.41 82 TYR A CA 1
ATOM 673 C C . TYR A 1 82 ? 31.055 6.500 -0.044 1.00 32.41 82 TYR A C 1
ATOM 675 O O . TYR A 1 82 ? 30.896 5.414 -0.596 1.00 32.41 82 TYR A O 1
ATOM 683 N N . SER A 1 83 ? 31.403 7.611 -0.698 1.00 35.34 83 SER A N 1
ATOM 684 C CA . SER A 1 83 ? 32.221 7.568 -1.899 1.00 35.34 83 SER A CA 1
ATOM 685 C C . SER A 1 83 ? 33.634 7.286 -1.415 1.00 35.34 83 SER A C 1
ATOM 687 O O . SER A 1 83 ? 34.287 8.153 -0.839 1.00 35.34 83 SER A O 1
ATOM 689 N N . CYS A 1 84 ? 34.078 6.047 -1.580 1.00 33.06 84 CYS A N 1
ATOM 690 C CA . CYS A 1 84 ? 35.493 5.733 -1.527 1.00 33.06 84 CYS A CA 1
ATOM 691 C C . CYS A 1 84 ? 36.198 6.532 -2.636 1.00 33.06 84 CYS A C 1
ATOM 693 O O . CYS A 1 84 ? 35.796 6.435 -3.793 1.00 33.06 84 CYS A O 1
ATOM 695 N N . GLY A 1 85 ? 37.250 7.271 -2.278 1.00 34.97 85 GLY A N 1
ATOM 696 C CA . GLY A 1 85 ? 38.309 7.664 -3.209 1.00 34.97 85 GLY A CA 1
ATOM 697 C C . GLY A 1 85 ? 38.331 9.127 -3.651 1.00 34.97 85 GLY A C 1
ATOM 698 O O . GLY A 1 85 ? 37.648 9.492 -4.599 1.00 34.97 85 GLY A O 1
ATOM 699 N N . ASN A 1 86 ? 39.214 9.877 -2.982 1.00 40.72 86 ASN A N 1
ATOM 700 C CA . ASN A 1 86 ? 40.127 10.916 -3.479 1.00 40.72 86 ASN A CA 1
ATOM 701 C C . ASN A 1 86 ? 39.577 12.043 -4.355 1.00 40.72 86 ASN A C 1
ATOM 703 O O . ASN A 1 86 ? 39.227 11.799 -5.498 1.00 40.72 86 ASN A O 1
ATOM 707 N N . HIS A 1 87 ? 39.644 13.268 -3.828 1.00 35.12 87 HIS A N 1
ATOM 708 C CA . HIS A 1 87 ? 40.271 14.493 -4.370 1.00 35.12 87 HIS A CA 1
ATOM 709 C C . HIS A 1 87 ? 40.303 15.435 -3.140 1.00 35.12 87 HIS A C 1
ATOM 711 O O . HIS A 1 87 ? 39.264 15.659 -2.531 1.00 35.12 87 HIS A O 1
ATOM 717 N N . GLY A 1 88 ? 41.447 15.785 -2.553 1.00 30.55 88 GLY A N 1
ATOM 718 C CA . GLY A 1 88 ? 42.498 16.570 -3.190 1.00 30.55 88 GLY A CA 1
ATOM 719 C C . GLY A 1 88 ? 42.107 18.042 -3.075 1.00 30.55 88 GLY A C 1
ATOM 720 O O . GLY A 1 88 ? 41.389 18.513 -3.943 1.00 30.55 88 GLY A O 1
ATOM 721 N N . ASP A 1 89 ? 42.536 18.660 -1.971 1.00 34.06 89 ASP A N 1
ATOM 722 C CA . ASP A 1 89 ? 42.762 20.091 -1.725 1.00 34.06 89 ASP A CA 1
ATOM 723 C C . ASP A 1 89 ? 41.633 21.104 -2.000 1.00 34.06 89 ASP A C 1
ATOM 725 O O . ASP A 1 89 ? 41.042 21.164 -3.070 1.00 34.06 89 ASP A O 1
ATOM 729 N N . HIS A 1 90 ? 41.339 21.941 -1.001 1.00 29.78 90 HIS A N 1
ATOM 730 C CA . HIS A 1 90 ? 41.599 23.387 -1.040 1.00 29.78 90 HIS A CA 1
ATOM 731 C C . HIS A 1 90 ? 40.954 24.072 0.175 1.00 29.78 90 HIS A C 1
ATOM 733 O O . HIS A 1 90 ? 39.732 24.103 0.334 1.00 29.78 90 HIS A O 1
ATOM 739 N N . ASP A 1 91 ? 41.826 24.621 1.021 1.00 36.31 91 ASP A N 1
ATOM 740 C CA . ASP A 1 91 ? 41.527 25.607 2.054 1.00 36.31 91 ASP A CA 1
ATOM 741 C C . ASP A 1 91 ? 40.616 26.722 1.533 1.00 36.31 91 ASP A C 1
ATOM 743 O O . ASP A 1 91 ? 40.919 27.366 0.526 1.00 36.31 91 ASP A O 1
ATOM 747 N N . ILE A 1 92 ? 39.563 27.038 2.288 1.00 39.41 92 ILE A N 1
ATOM 748 C CA . ILE A 1 92 ? 39.026 28.398 2.308 1.00 39.41 92 ILE A CA 1
ATOM 749 C C . ILE A 1 92 ? 38.587 28.762 3.724 1.00 39.41 92 ILE A C 1
ATOM 751 O O . ILE A 1 92 ? 37.745 28.116 4.345 1.00 39.41 92 ILE A O 1
ATOM 755 N N . MET A 1 93 ? 39.260 29.804 4.199 1.00 31.52 93 MET A N 1
ATOM 756 C CA . MET A 1 93 ? 39.247 30.419 5.517 1.00 31.52 93 MET A CA 1
ATOM 757 C C . MET A 1 93 ? 37.856 30.825 6.012 1.00 31.52 93 MET A C 1
ATOM 759 O O . MET A 1 93 ? 37.022 31.336 5.266 1.00 31.52 93 MET A O 1
ATOM 763 N N . TYR A 1 94 ? 37.673 30.679 7.324 1.00 34.19 94 TYR A N 1
ATOM 764 C CA . TYR A 1 94 ? 36.601 31.289 8.101 1.00 34.19 94 TYR A CA 1
ATOM 765 C C . TYR A 1 94 ? 36.564 32.804 7.873 1.00 34.19 94 TYR A C 1
ATOM 767 O O . TYR A 1 94 ? 37.526 33.499 8.196 1.00 34.19 94 TYR A O 1
ATOM 775 N N . HIS A 1 95 ? 35.428 33.324 7.409 1.00 36.72 95 HIS A N 1
ATOM 776 C CA . HIS A 1 95 ? 35.105 34.737 7.559 1.00 36.72 95 HIS A CA 1
ATOM 777 C C . HIS A 1 95 ? 33.834 34.922 8.390 1.00 36.72 95 HIS A C 1
ATOM 779 O O . HIS A 1 95 ? 32.790 34.318 8.156 1.00 36.72 95 HIS A O 1
ATOM 785 N N . VAL A 1 96 ? 34.038 35.752 9.408 1.00 43.19 96 VAL A N 1
ATOM 786 C CA . VAL A 1 96 ? 33.186 36.201 10.506 1.00 43.19 96 VAL A CA 1
ATOM 787 C C . VAL A 1 96 ? 31.900 36.865 10.002 1.00 43.19 96 VAL A C 1
ATOM 789 O O . VAL A 1 96 ? 31.930 37.675 9.079 1.00 43.19 96 VAL A O 1
ATOM 792 N N . THR A 1 97 ? 30.780 36.538 10.645 1.00 42.56 97 THR A N 1
ATOM 793 C CA . THR A 1 97 ? 29.458 37.162 10.487 1.00 42.56 97 THR A CA 1
ATOM 794 C C . THR A 1 97 ? 29.450 38.619 10.968 1.00 42.56 97 THR A C 1
ATOM 796 O O . THR A 1 97 ? 29.756 38.847 12.139 1.00 42.56 97 THR A O 1
ATOM 799 N N . PRO A 1 98 ? 29.033 39.599 10.148 1.00 45.91 98 PRO A N 1
ATOM 800 C CA . PRO A 1 98 ? 28.595 40.902 10.640 1.00 45.91 98 PRO A CA 1
ATOM 801 C C . PRO A 1 98 ? 27.129 40.847 11.096 1.00 45.91 98 PRO A C 1
ATOM 803 O O . PRO A 1 98 ? 26.295 40.209 10.452 1.00 45.91 98 PRO A O 1
ATOM 806 N N . GLU A 1 99 ? 26.847 41.515 12.211 1.00 48.91 99 GLU A N 1
ATOM 807 C CA . GLU A 1 99 ? 25.543 41.603 12.875 1.00 48.91 99 GLU A CA 1
ATOM 808 C C . GLU A 1 99 ? 24.438 42.262 12.019 1.00 48.91 99 GLU A C 1
ATOM 810 O O . GLU A 1 99 ? 24.734 43.046 11.109 1.00 48.91 99 GLU A O 1
ATOM 815 N N . PRO A 1 100 ? 23.156 41.963 12.306 1.00 48.94 100 PRO A N 1
ATOM 816 C CA . PRO A 1 100 ? 22.015 42.474 11.555 1.00 48.94 100 PRO A CA 1
ATOM 817 C C . PRO A 1 100 ? 21.740 43.944 11.897 1.00 48.94 100 PRO A C 1
ATOM 819 O O . PRO A 1 100 ? 21.705 44.315 13.065 1.00 48.94 100 PRO A O 1
ATOM 822 N N . LYS A 1 101 ? 21.493 44.770 10.873 1.00 43.66 101 LYS A N 1
ATOM 823 C CA . LYS A 1 101 ? 20.887 46.098 11.039 1.00 43.66 101 LYS A CA 1
ATOM 824 C C . LYS A 1 101 ? 19.382 45.941 11.215 1.00 43.66 101 LYS A C 1
ATOM 826 O O . LYS A 1 101 ? 18.755 45.220 10.440 1.00 43.66 101 LYS A O 1
ATOM 831 N N . ASP A 1 102 ? 18.853 46.645 12.204 1.00 41.12 102 ASP A N 1
ATOM 832 C CA . ASP A 1 102 ? 17.439 46.741 12.549 1.00 41.12 102 ASP A CA 1
ATOM 833 C C . ASP A 1 102 ? 16.614 47.123 11.311 1.00 41.12 102 ASP A C 1
ATOM 835 O O . ASP A 1 102 ? 16.652 48.262 10.844 1.00 41.12 102 ASP A O 1
ATOM 839 N N . HIS A 1 103 ? 15.909 46.144 10.740 1.00 46.25 103 HIS A N 1
ATOM 840 C CA . HIS A 1 103 ? 14.875 46.386 9.745 1.00 46.25 103 HIS A CA 1
ATOM 841 C C . HIS A 1 103 ? 13.533 46.181 10.433 1.00 46.25 103 HIS A C 1
ATOM 843 O O . HIS A 1 103 ? 13.217 45.085 10.887 1.00 46.25 103 HIS A O 1
ATOM 849 N N . GLU A 1 104 ? 12.804 47.284 10.515 1.00 40.62 104 GLU A N 1
ATOM 850 C CA . GLU A 1 104 ? 11.491 47.462 11.117 1.00 40.62 104 GLU A CA 1
ATOM 851 C C . GLU A 1 104 ? 10.533 46.302 10.806 1.00 40.62 104 GLU A C 1
ATOM 853 O O . GLU A 1 104 ? 10.435 45.840 9.663 1.00 40.62 104 GLU A O 1
ATOM 858 N N . ASP A 1 105 ? 9.833 45.854 11.851 1.00 42.88 105 ASP A N 1
ATOM 859 C CA . ASP A 1 105 ? 8.818 44.806 11.828 1.00 42.88 105 ASP A CA 1
ATOM 860 C C . ASP A 1 105 ? 7.671 45.181 10.876 1.00 42.88 105 ASP A C 1
ATOM 862 O O . ASP A 1 105 ? 6.736 45.900 11.239 1.00 42.88 105 ASP A O 1
ATOM 866 N N . HIS A 1 106 ? 7.719 44.665 9.646 1.00 42.81 106 HIS A N 1
ATOM 867 C CA . HIS A 1 106 ? 6.527 44.528 8.818 1.00 42.81 106 HIS A CA 1
ATOM 868 C C . HIS A 1 106 ? 5.874 43.183 9.131 1.00 42.81 106 HIS A C 1
ATOM 870 O O . HIS A 1 106 ? 6.441 42.115 8.888 1.00 42.81 106 HIS A O 1
ATOM 876 N N . VAL A 1 107 ? 4.677 43.252 9.712 1.00 50.25 107 VAL A N 1
ATOM 877 C CA . VAL A 1 107 ? 3.791 42.111 9.946 1.00 50.25 107 VAL A CA 1
ATOM 878 C C . VAL A 1 107 ? 3.212 41.680 8.599 1.00 50.25 107 VAL A C 1
ATOM 880 O O . VAL A 1 107 ? 2.088 42.027 8.255 1.00 50.25 107 VAL A O 1
ATOM 883 N N . ASP A 1 108 ? 3.992 40.919 7.836 1.00 36.56 108 ASP A N 1
ATOM 884 C CA . ASP A 1 108 ? 3.473 40.118 6.731 1.00 36.56 108 ASP A CA 1
ATOM 885 C C . ASP A 1 108 ? 3.115 38.725 7.269 1.00 36.56 108 ASP A C 1
ATOM 887 O O . ASP A 1 108 ? 3.851 37.740 7.137 1.00 36.56 108 ASP A O 1
ATOM 891 N N . ASP A 1 109 ? 1.943 38.659 7.903 1.00 41.22 109 ASP A N 1
ATOM 892 C CA . ASP A 1 109 ? 1.164 37.436 8.093 1.00 41.22 109 ASP A CA 1
ATOM 893 C C . ASP A 1 109 ? 0.798 36.855 6.711 1.00 41.22 109 ASP A C 1
ATOM 895 O O . ASP A 1 109 ? -0.313 37.055 6.243 1.00 41.22 109 ASP A O 1
ATOM 899 N N . GLU A 1 110 ? 1.737 36.189 6.021 1.00 43.19 110 GLU A N 1
ATOM 900 C CA . GLU A 1 110 ? 1.485 35.168 4.980 1.00 43.19 110 GLU A CA 1
ATOM 901 C C . GLU A 1 110 ? 2.786 34.612 4.348 1.00 43.19 110 GLU A C 1
ATOM 903 O O . GLU A 1 110 ? 2.925 34.497 3.132 1.00 43.19 110 GLU A O 1
ATOM 908 N N . HIS A 1 111 ? 3.749 34.142 5.150 1.00 40.47 111 HIS A N 1
ATOM 909 C CA . HIS A 1 111 ? 4.690 33.118 4.659 1.00 40.47 111 HIS A CA 1
ATOM 910 C C . HIS A 1 111 ? 4.293 31.740 5.179 1.00 40.47 111 HIS A C 1
ATOM 912 O O . HIS A 1 111 ? 4.962 31.113 6.000 1.00 40.47 111 HIS A O 1
ATOM 918 N N . VAL A 1 112 ? 3.147 31.253 4.697 1.00 35.31 112 VAL A N 1
ATOM 919 C CA . VAL A 1 112 ? 2.777 29.852 4.885 1.00 35.31 112 VAL A CA 1
ATOM 920 C C . VAL A 1 112 ? 3.747 29.027 4.048 1.00 35.31 112 VAL A C 1
ATOM 922 O O . VAL A 1 112 ? 3.614 28.967 2.827 1.00 35.31 112 VAL A O 1
ATOM 925 N N . ASP A 1 113 ? 4.708 28.377 4.700 1.00 33.72 113 ASP A N 1
ATOM 926 C CA . ASP A 1 113 ? 5.573 27.349 4.116 1.00 33.72 113 ASP A CA 1
ATOM 927 C C . ASP A 1 113 ? 4.723 26.260 3.423 1.00 33.72 113 ASP A C 1
ATOM 929 O O . ASP A 1 113 ? 4.362 25.226 3.993 1.00 33.72 113 ASP A O 1
ATOM 933 N N . HIS A 1 114 ? 4.364 26.484 2.155 1.00 35.69 114 HIS A N 1
ATOM 934 C CA . HIS A 1 114 ? 3.454 25.630 1.392 1.00 35.69 114 HIS A CA 1
ATOM 935 C C . HIS A 1 114 ? 4.197 24.717 0.405 1.00 35.69 114 HIS A C 1
ATOM 937 O O . HIS A 1 114 ? 3.647 24.314 -0.621 1.00 35.69 114 HIS A O 1
ATOM 943 N N . PHE A 1 115 ? 5.417 24.271 0.726 1.00 30.92 115 PHE A N 1
ATOM 944 C CA . PHE A 1 115 ? 6.048 23.127 0.044 1.00 30.92 115 PHE A CA 1
ATOM 945 C C . PHE A 1 115 ? 5.482 21.792 0.571 1.00 30.92 115 PHE A C 1
ATOM 947 O O . PHE A 1 115 ? 6.156 20.921 1.125 1.00 30.92 115 PHE A O 1
ATOM 954 N N . LYS A 1 116 ? 4.168 21.636 0.387 1.00 39.81 116 LYS A N 1
ATOM 955 C CA . LYS A 1 116 ? 3.324 20.538 0.871 1.00 39.81 116 LYS A CA 1
ATOM 956 C C . LYS A 1 116 ? 3.448 19.322 -0.057 1.00 39.81 116 LYS A C 1
ATOM 958 O O . LYS A 1 116 ? 2.612 19.086 -0.927 1.00 39.81 116 LYS A O 1
ATOM 963 N N . TYR A 1 117 ? 4.510 18.532 0.104 1.00 43.97 117 TYR A N 1
ATOM 964 C CA . TYR A 1 117 ? 4.706 17.285 -0.649 1.00 43.97 117 TYR A CA 1
ATOM 965 C C . TYR A 1 117 ? 3.731 16.186 -0.181 1.00 43.97 117 TYR A C 1
ATOM 967 O O . TYR A 1 117 ? 3.933 15.548 0.853 1.00 43.97 117 TYR A O 1
ATOM 975 N N . ARG A 1 118 ? 2.662 15.952 -0.956 1.00 55.53 118 ARG A N 1
ATOM 976 C CA . ARG A 1 118 ? 1.625 14.926 -0.708 1.00 55.53 118 ARG A CA 1
ATOM 977 C C . ARG A 1 118 ? 1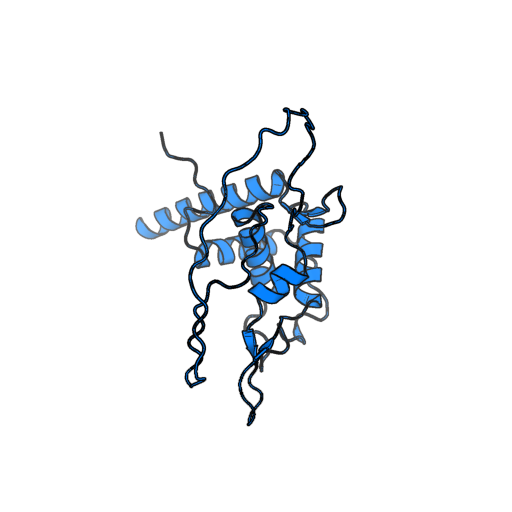.975 13.600 -1.423 1.00 55.53 118 ARG A C 1
ATOM 979 O O . ARG A 1 118 ? 2.676 13.587 -2.435 1.00 55.53 118 ARG A O 1
ATOM 986 N N . LEU A 1 119 ? 1.527 12.453 -0.893 1.00 60.41 119 LEU A N 1
ATOM 987 C CA . LEU A 1 119 ? 1.843 11.103 -1.405 1.00 60.41 119 LEU A CA 1
ATOM 988 C C . LEU A 1 119 ? 1.201 10.833 -2.782 1.00 60.41 119 LEU A C 1
ATOM 990 O O . LEU A 1 119 ? 0.112 10.275 -2.887 1.00 60.41 119 LEU A O 1
ATOM 994 N N . GLY A 1 120 ? 1.896 11.209 -3.855 1.00 68.88 120 GLY A N 1
ATOM 995 C CA . GLY A 1 120 ? 1.527 10.868 -5.231 1.00 68.88 120 GLY A CA 1
ATOM 996 C C . GLY A 1 120 ? 2.052 9.501 -5.694 1.00 68.88 120 GLY A C 1
ATOM 997 O O . GLY A 1 120 ? 2.884 8.859 -5.045 1.00 68.88 120 GLY A O 1
ATOM 998 N N . VAL A 1 121 ? 1.635 9.078 -6.895 1.00 79.25 121 VAL A N 1
ATOM 999 C CA . VAL A 1 121 ? 2.093 7.824 -7.536 1.00 79.25 121 VAL A CA 1
ATOM 1000 C C . VAL A 1 121 ? 3.626 7.773 -7.627 1.00 79.25 121 VAL A C 1
ATOM 1002 O O . VAL A 1 121 ? 4.224 6.723 -7.408 1.00 79.25 121 VAL A O 1
ATOM 1005 N N . GLY A 1 122 ? 4.289 8.905 -7.891 1.00 81.12 122 GLY A N 1
ATOM 1006 C CA . GLY A 1 122 ? 5.752 8.991 -7.971 1.00 81.12 122 GLY A CA 1
ATOM 1007 C C . GLY A 1 122 ? 6.478 8.653 -6.663 1.00 81.12 122 GLY A C 1
ATOM 1008 O O . GLY A 1 122 ? 7.514 7.987 -6.698 1.00 81.12 122 GLY A O 1
ATOM 1009 N N . ALA A 1 123 ? 5.917 9.046 -5.515 1.00 80.81 123 ALA A N 1
ATOM 1010 C CA . ALA A 1 123 ? 6.501 8.764 -4.206 1.00 80.81 123 ALA A CA 1
ATOM 1011 C C . ALA A 1 123 ? 6.408 7.268 -3.876 1.00 80.81 123 ALA A C 1
ATOM 1013 O O . ALA A 1 123 ? 7.402 6.642 -3.509 1.00 80.81 123 ALA A O 1
ATOM 1014 N N . LEU A 1 124 ? 5.239 6.667 -4.106 1.00 83.69 124 LEU A N 1
ATOM 1015 C CA . LEU A 1 124 ? 5.031 5.227 -3.941 1.00 83.69 124 LEU A CA 1
ATOM 1016 C C . LEU A 1 124 ? 5.909 4.412 -4.896 1.00 83.69 124 LEU A C 1
ATOM 1018 O O . LEU A 1 124 ? 6.471 3.395 -4.498 1.00 83.69 124 LEU A O 1
ATOM 1022 N N . ARG A 1 125 ? 6.116 4.894 -6.128 1.00 87.50 125 ARG A N 1
ATOM 1023 C CA . ARG A 1 125 ? 7.011 4.231 -7.083 1.00 87.50 125 ARG A CA 1
ATOM 1024 C C . ARG A 1 125 ? 8.450 4.123 -6.582 1.00 87.50 125 ARG A C 1
ATOM 1026 O O . ARG A 1 125 ? 9.118 3.142 -6.904 1.00 87.50 125 ARG A O 1
ATOM 1033 N N . ARG A 1 126 ? 8.919 5.110 -5.809 1.00 86.62 126 ARG A N 1
ATOM 1034 C CA . ARG A 1 126 ? 10.240 5.090 -5.166 1.00 86.62 126 ARG A CA 1
ATOM 1035 C C . ARG A 1 126 ? 10.264 4.133 -3.970 1.00 86.62 126 ARG A C 1
ATOM 1037 O O . ARG A 1 126 ? 11.225 3.396 -3.831 1.00 86.62 126 ARG A O 1
ATOM 1044 N N . VAL A 1 127 ? 9.201 4.085 -3.162 1.00 85.75 127 VAL A N 1
ATOM 1045 C CA . VAL A 1 127 ? 9.106 3.162 -2.010 1.00 85.75 127 VAL A CA 1
ATOM 1046 C C . VAL A 1 127 ? 9.134 1.698 -2.446 1.00 85.75 127 VAL A C 1
ATOM 1048 O O . VAL A 1 127 ? 9.853 0.904 -1.858 1.00 85.75 127 VAL A O 1
ATOM 1051 N N . TYR A 1 128 ? 8.373 1.348 -3.483 1.00 87.81 128 TYR A N 1
ATOM 1052 C CA . TYR A 1 128 ? 8.336 -0.020 -4.014 1.00 87.81 128 TYR A CA 1
ATOM 1053 C C . TYR A 1 128 ? 9.409 -0.289 -5.080 1.00 87.81 128 TYR A C 1
ATOM 1055 O O . TYR A 1 128 ? 9.446 -1.378 -5.655 1.00 87.81 128 TYR A O 1
ATOM 1063 N N . GLY A 1 129 ? 10.234 0.714 -5.392 1.00 87.25 129 GLY A N 1
ATOM 1064 C CA . GLY A 1 129 ? 11.385 0.570 -6.278 1.00 87.25 129 GLY A CA 1
ATOM 1065 C C . GLY A 1 129 ? 12.511 -0.218 -5.614 1.00 87.25 129 GLY A C 1
ATOM 1066 O O . GLY A 1 129 ? 12.401 -0.664 -4.475 1.00 87.25 129 GLY A O 1
ATOM 1067 N N . GLY A 1 130 ? 13.607 -0.401 -6.333 1.00 89.88 130 GLY A N 1
ATOM 1068 C CA . GLY A 1 130 ? 14.780 -1.088 -5.806 1.00 89.88 130 GLY A CA 1
ATOM 1069 C C . GLY A 1 130 ? 15.883 -1.181 -6.843 1.00 89.88 130 GLY A C 1
ATOM 1070 O O . GLY A 1 130 ? 15.729 -0.700 -7.967 1.00 89.88 130 GLY A O 1
ATOM 1071 N N . ASN A 1 131 ? 16.989 -1.810 -6.469 1.00 90.62 131 ASN A N 1
ATOM 1072 C CA . ASN A 1 131 ? 18.112 -2.002 -7.376 1.00 90.62 131 ASN A CA 1
ATOM 1073 C C . ASN A 1 131 ? 17.723 -2.977 -8.488 1.00 90.62 131 ASN A C 1
ATOM 1075 O O . ASN A 1 131 ? 17.132 -4.025 -8.224 1.00 90.62 131 ASN A O 1
ATOM 1079 N N . LYS A 1 132 ? 18.026 -2.604 -9.730 1.00 91.31 132 LYS A N 1
ATOM 1080 C CA . LYS A 1 132 ? 17.885 -3.470 -10.897 1.00 91.31 132 LYS A CA 1
ATOM 1081 C C . LYS A 1 132 ? 19.238 -4.106 -11.195 1.00 91.31 132 LYS A C 1
ATOM 1083 O O . LYS A 1 132 ? 20.251 -3.406 -11.207 1.00 91.31 132 LYS A O 1
ATOM 1088 N N . ARG A 1 133 ? 19.239 -5.412 -11.461 1.00 91.00 133 ARG A N 1
ATOM 1089 C CA . ARG A 1 133 ? 20.413 -6.112 -11.975 1.00 91.00 133 ARG A CA 1
ATOM 1090 C C . ARG A 1 133 ? 20.538 -5.815 -13.467 1.00 91.00 133 ARG A C 1
ATOM 1092 O O . ARG A 1 133 ? 19.608 -6.063 -14.229 1.00 91.00 133 ARG A O 1
ATOM 1099 N N . HIS A 1 134 ? 21.675 -5.266 -13.877 1.00 88.62 134 HIS A N 1
ATOM 1100 C CA . HIS A 1 134 ? 21.967 -4.984 -15.288 1.00 88.62 134 HIS A CA 1
ATOM 1101 C C . HIS A 1 134 ? 22.877 -6.048 -15.930 1.00 88.62 134 HIS A C 1
ATOM 1103 O O . HIS A 1 134 ? 23.400 -5.856 -17.024 1.00 88.62 134 HIS A O 1
ATOM 1109 N N . GLY A 1 135 ? 23.059 -7.189 -15.258 1.00 92.19 135 GLY A N 1
ATOM 1110 C CA . GLY A 1 135 ? 23.950 -8.257 -15.698 1.00 92.19 135 GLY A CA 1
ATOM 1111 C C . GLY A 1 135 ? 25.400 -7.889 -15.413 1.00 92.19 135 GLY A C 1
ATOM 1112 O O . GLY A 1 135 ? 25.865 -8.112 -14.299 1.00 92.19 135 GLY A O 1
ATOM 1113 N N . VAL A 1 136 ? 26.076 -7.331 -16.418 1.00 92.94 136 VAL A N 1
ATOM 1114 C CA . VAL A 1 136 ? 27.512 -7.009 -16.375 1.00 92.94 136 VAL A CA 1
ATOM 1115 C C . VAL A 1 136 ? 27.806 -5.581 -15.902 1.00 92.94 136 VAL A C 1
ATOM 1117 O O . VAL A 1 136 ? 28.888 -5.325 -15.385 1.00 92.94 136 VAL A O 1
ATOM 1120 N N . SER A 1 137 ? 26.859 -4.643 -16.036 1.00 90.25 137 SER A N 1
ATOM 1121 C CA . SER A 1 137 ? 27.047 -3.266 -15.560 1.00 90.25 137 SER A CA 1
ATOM 1122 C C . SER A 1 137 ? 26.572 -3.088 -14.106 1.00 90.25 137 SER A C 1
ATOM 1124 O O . SER A 1 137 ? 25.701 -3.842 -13.656 1.00 90.25 137 SER A O 1
ATOM 1126 N N . PRO A 1 138 ? 27.087 -2.078 -13.371 1.00 92.88 138 PRO A N 1
ATOM 1127 C CA . PRO A 1 138 ? 26.726 -1.831 -11.977 1.00 92.88 138 PRO A CA 1
ATOM 1128 C C . PRO A 1 138 ? 25.220 -1.716 -11.716 1.00 92.88 138 PRO A C 1
ATOM 1130 O O . PRO A 1 138 ? 24.421 -1.326 -12.573 1.00 92.88 138 PRO A O 1
ATOM 1133 N N . ASN A 1 139 ? 24.833 -2.041 -10.483 1.00 92.81 139 ASN A N 1
ATOM 1134 C CA . ASN A 1 139 ? 23.442 -2.006 -10.051 1.00 92.81 139 ASN A CA 1
ATOM 1135 C C . ASN A 1 139 ? 22.995 -0.568 -9.762 1.00 92.81 139 ASN A C 1
ATOM 1137 O O . ASN A 1 139 ? 23.546 0.097 -8.885 1.00 92.81 139 ASN A O 1
ATOM 1141 N N . HIS A 1 140 ? 21.920 -0.128 -10.416 1.00 88.69 140 HIS A N 1
ATOM 1142 C CA . HIS A 1 140 ? 21.307 1.177 -10.172 1.00 88.69 140 HIS A CA 1
ATOM 1143 C C . HIS A 1 140 ? 19.889 1.038 -9.612 1.00 88.69 140 HIS A C 1
ATOM 1145 O O . HIS A 1 140 ? 19.156 0.088 -9.903 1.00 88.69 140 HIS A O 1
ATOM 1151 N N . PHE A 1 141 ? 19.485 2.006 -8.789 1.00 90.88 141 PHE A N 1
ATOM 1152 C CA . PHE A 1 141 ? 18.126 2.080 -8.263 1.00 90.88 141 PHE A CA 1
ATOM 1153 C C . PHE A 1 141 ? 17.138 2.469 -9.369 1.00 90.88 141 PHE A C 1
ATOM 1155 O O . PHE A 1 141 ? 17.276 3.516 -10.002 1.00 90.88 141 PHE A O 1
ATOM 1162 N N . VAL A 1 142 ? 16.083 1.671 -9.541 1.00 89.19 142 VAL A N 1
ATOM 1163 C CA . VAL A 1 142 ? 15.010 1.922 -10.507 1.00 89.19 142 VAL A CA 1
ATOM 1164 C C . VAL A 1 142 ? 13.662 1.989 -9.792 1.00 89.19 142 VAL A C 1
ATOM 1166 O O . VAL A 1 142 ? 13.355 1.232 -8.868 1.00 89.19 142 VAL A O 1
ATOM 1169 N N . LYS A 1 143 ? 12.821 2.928 -10.235 1.00 87.94 143 LYS A N 1
ATOM 1170 C CA . LYS A 1 143 ? 11.450 3.091 -9.738 1.00 87.94 143 LYS A CA 1
ATOM 1171 C C . LYS A 1 143 ? 10.588 1.892 -10.145 1.00 87.94 143 LYS A C 1
ATOM 1173 O O . LYS A 1 143 ? 10.721 1.352 -11.240 1.00 87.94 143 LYS A O 1
ATOM 1178 N N . SER A 1 144 ? 9.625 1.534 -9.304 1.00 88.69 144 SER A N 1
ATOM 1179 C CA . SER A 1 144 ? 8.648 0.491 -9.638 1.00 88.69 144 SER A CA 1
ATOM 1180 C C . SER A 1 144 ? 7.641 0.928 -10.711 1.00 88.69 144 SER A C 1
ATOM 1182 O O . SER A 1 144 ? 7.576 2.101 -11.122 1.00 88.69 144 SER A O 1
ATOM 1184 N N . SER A 1 145 ? 6.845 -0.044 -11.171 1.00 89.25 145 SER A N 1
ATOM 1185 C CA . SER A 1 145 ? 5.804 0.171 -12.174 1.00 89.25 145 SER A CA 1
ATOM 1186 C C . SER A 1 145 ? 4.761 1.173 -11.677 1.00 89.25 145 SER A C 1
ATOM 1188 O O . SER A 1 145 ? 4.161 1.010 -10.613 1.00 89.25 145 SER A O 1
ATOM 1190 N N . GLY A 1 146 ? 4.529 2.225 -12.465 1.00 88.50 146 GLY A N 1
ATOM 1191 C CA . GLY A 1 146 ? 3.518 3.234 -12.147 1.00 88.50 146 GLY A CA 1
ATOM 1192 C C . GLY A 1 146 ? 2.090 2.724 -12.314 1.00 88.50 146 GLY A C 1
ATOM 1193 O O . GLY A 1 146 ? 1.216 3.135 -11.555 1.00 88.50 146 GLY A O 1
ATOM 1194 N N . THR A 1 147 ? 1.860 1.812 -13.261 1.00 90.94 147 THR A N 1
ATOM 1195 C CA . THR A 1 147 ? 0.529 1.272 -13.573 1.00 90.94 147 THR A CA 1
ATOM 1196 C C . THR A 1 147 ? -0.041 0.491 -12.396 1.00 90.94 147 THR A C 1
ATOM 1198 O O . THR A 1 147 ? -1.178 0.736 -11.997 1.00 90.94 147 THR A O 1
ATOM 1201 N N . VAL A 1 148 ? 0.779 -0.360 -11.770 1.00 90.19 148 VAL A N 1
ATOM 1202 C CA . VAL A 1 148 ? 0.377 -1.165 -10.608 1.00 90.19 148 VAL A CA 1
ATOM 1203 C C . VAL A 1 148 ? -0.024 -0.283 -9.429 1.00 90.19 148 VAL A C 1
ATOM 1205 O O . VAL A 1 148 ? -1.103 -0.437 -8.865 1.00 90.19 148 VAL A O 1
ATOM 1208 N N . VAL A 1 149 ? 0.820 0.692 -9.088 1.00 89.50 149 VAL A N 1
ATOM 1209 C CA . VAL A 1 149 ? 0.558 1.630 -7.988 1.00 89.50 149 VAL A CA 1
ATOM 1210 C C . VAL A 1 149 ? -0.691 2.475 -8.263 1.00 89.50 149 VAL A C 1
ATOM 1212 O O . VAL A 1 149 ? -1.505 2.693 -7.369 1.00 89.50 149 VAL A O 1
ATOM 1215 N N . ARG A 1 150 ? -0.863 2.949 -9.503 1.00 89.69 150 ARG A N 1
ATOM 1216 C CA . ARG A 1 150 ? -2.008 3.777 -9.897 1.00 89.69 150 ARG A CA 1
ATOM 1217 C C . ARG A 1 150 ? -3.323 3.006 -9.811 1.00 89.69 150 ARG A C 1
ATOM 1219 O O . ARG A 1 150 ? -4.276 3.551 -9.260 1.00 89.69 150 ARG A O 1
ATOM 1226 N N . LYS A 1 151 ? -3.378 1.771 -10.327 1.00 90.94 151 LYS A N 1
ATOM 1227 C CA . LYS A 1 151 ? -4.588 0.938 -10.244 1.00 90.94 151 LYS A CA 1
ATOM 1228 C C . LYS A 1 151 ? -4.935 0.582 -8.801 1.00 90.94 151 LYS A C 1
ATOM 1230 O O . LYS A 1 151 ? -6.090 0.744 -8.433 1.00 90.94 151 LYS A O 1
ATOM 1235 N N . ALA A 1 152 ? -3.946 0.241 -7.972 1.00 90.56 152 ALA A N 1
ATOM 1236 C CA . ALA A 1 152 ? -4.174 -0.058 -6.556 1.00 90.56 152 ALA A CA 1
ATOM 1237 C C . ALA A 1 152 ? -4.790 1.131 -5.797 1.00 90.56 152 ALA A C 1
ATOM 1239 O O . ALA A 1 152 ? -5.694 0.979 -4.976 1.00 90.56 152 ALA A O 1
ATOM 1240 N N . LEU A 1 153 ? -4.339 2.349 -6.099 1.00 88.69 153 LEU A N 1
ATOM 1241 C CA . LEU A 1 153 ? -4.943 3.534 -5.507 1.00 88.69 153 LEU A CA 1
ATOM 1242 C C . LEU A 1 153 ? -6.352 3.810 -6.076 1.00 88.69 153 LEU A C 1
ATOM 1244 O O . LEU A 1 153 ? -7.213 4.256 -5.326 1.00 88.69 153 LEU A O 1
ATOM 1248 N N . GLN A 1 154 ? -6.609 3.549 -7.366 1.00 89.44 154 GLN A N 1
ATOM 1249 C CA . GLN A 1 154 ? -7.952 3.679 -7.961 1.00 89.44 154 GLN A CA 1
ATOM 1250 C C . GLN A 1 154 ? -8.940 2.674 -7.356 1.00 89.44 154 GLN A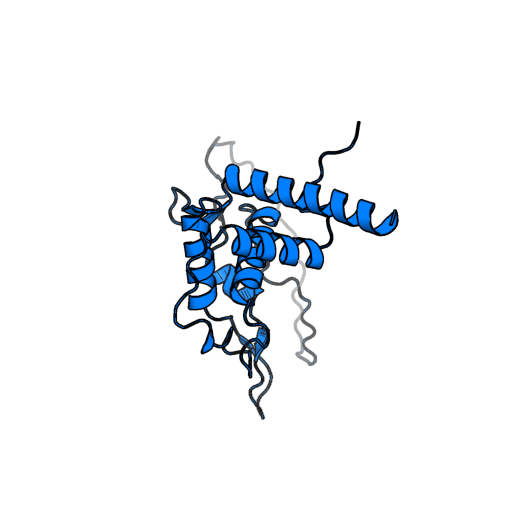 C 1
ATOM 1252 O O . GLN A 1 154 ? -10.097 3.008 -7.122 1.00 89.44 154 GLN A O 1
ATOM 1257 N N . THR A 1 155 ? -8.490 1.458 -7.038 1.00 90.38 155 THR A N 1
ATOM 1258 C CA . THR A 1 155 ? -9.315 0.480 -6.319 1.00 90.38 155 THR A CA 1
ATOM 1259 C C . THR A 1 155 ? -9.624 0.929 -4.892 1.00 90.38 155 THR A C 1
ATOM 1261 O O . THR A 1 155 ? -10.749 0.758 -4.436 1.00 90.38 155 THR A O 1
ATOM 1264 N N . LEU A 1 156 ? -8.673 1.567 -4.200 1.00 88.56 156 LEU A N 1
ATOM 1265 C CA . LEU A 1 156 ? -8.919 2.141 -2.870 1.00 88.56 156 LEU A CA 1
ATOM 1266 C C . LEU A 1 156 ? -9.879 3.341 -2.907 1.00 88.56 156 LEU A C 1
ATOM 1268 O O . LEU A 1 156 ? -10.636 3.539 -1.956 1.00 88.56 156 LEU A O 1
ATOM 1272 N N . GLU A 1 157 ? -9.874 4.110 -3.999 1.00 89.12 157 GLU A N 1
ATOM 1273 C CA . GLU A 1 157 ? -10.862 5.168 -4.252 1.00 89.12 157 GLU A CA 1
ATOM 1274 C C . GLU A 1 157 ? -12.266 4.585 -4.449 1.00 89.12 157 GLU A C 1
ATOM 1276 O O . GLU A 1 157 ? -13.221 5.081 -3.857 1.00 89.12 157 GLU A O 1
ATOM 1281 N N . ALA A 1 158 ? -12.400 3.483 -5.194 1.00 88.94 158 ALA A N 1
ATOM 1282 C CA . ALA A 1 158 ? -13.690 2.812 -5.380 1.00 88.94 158 ALA A CA 1
ATOM 1283 C C . ALA A 1 158 ? -14.292 2.300 -4.054 1.00 88.94 158 ALA A C 1
ATOM 1285 O O . ALA A 1 158 ? -15.506 2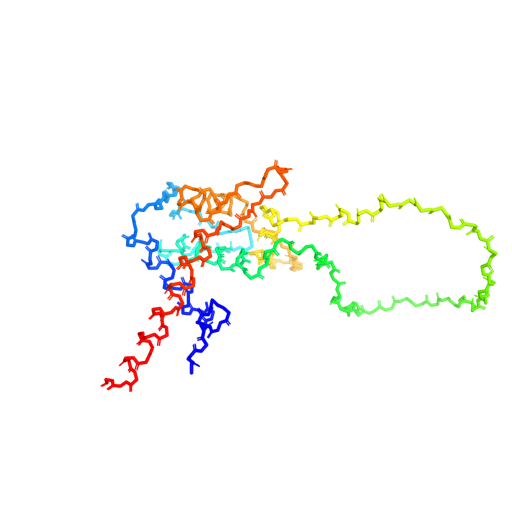.326 -3.865 1.00 88.94 158 ALA A O 1
ATOM 1286 N N . ILE A 1 159 ? -13.438 1.887 -3.112 1.00 87.75 159 ILE A N 1
ATOM 1287 C CA . ILE A 1 159 ? -13.824 1.413 -1.770 1.00 87.75 159 ILE A CA 1
ATOM 1288 C C . ILE A 1 159 ? -14.060 2.588 -0.793 1.00 87.75 159 ILE A C 1
ATOM 1290 O O . ILE A 1 159 ? -14.502 2.382 0.335 1.00 87.75 159 ILE A O 1
ATOM 1294 N N . LYS A 1 160 ? -13.818 3.838 -1.223 1.00 88.25 160 LYS A N 1
ATOM 1295 C CA . LYS A 1 160 ? -13.912 5.069 -0.411 1.00 88.25 160 LYS A CA 1
ATOM 1296 C C . LYS A 1 160 ? -12.979 5.093 0.804 1.00 88.25 160 LYS A C 1
ATOM 1298 O O . LYS A 1 160 ? -13.207 5.811 1.779 1.00 88.25 160 LYS A O 1
ATOM 1303 N N . TRP A 1 161 ? -11.901 4.318 0.760 1.00 87.25 161 TRP A N 1
ATOM 1304 C CA . TRP A 1 161 ? -10.839 4.392 1.765 1.00 87.25 161 TRP A CA 1
ATOM 1305 C C . TRP A 1 161 ? -9.886 5.549 1.489 1.00 87.25 161 TRP A C 1
ATOM 1307 O O . TRP A 1 161 ? -9.296 6.105 2.413 1.00 87.25 161 TRP A O 1
ATOM 1317 N N . VAL A 1 162 ? -9.745 5.921 0.218 1.00 86.62 162 VAL A N 1
ATOM 1318 C CA . VAL A 1 162 ? -8.882 7.005 -0.241 1.00 86.62 162 VAL A CA 1
ATOM 1319 C C . VAL A 1 162 ? -9.709 7.983 -1.060 1.00 86.62 162 VAL A C 1
ATOM 1321 O O . VAL A 1 162 ? -10.503 7.573 -1.899 1.00 86.62 162 VAL A O 1
ATOM 1324 N N . GLU A 1 163 ? -9.491 9.270 -0.839 1.00 84.12 163 GLU A N 1
ATOM 1325 C CA . GLU A 1 163 ? -10.085 10.349 -1.617 1.00 84.12 163 GLU A CA 1
ATOM 1326 C C . GLU A 1 163 ? -9.001 11.118 -2.364 1.00 84.12 163 GLU A C 1
ATOM 1328 O O . GLU A 1 163 ? -7.829 11.168 -1.963 1.00 84.12 163 GLU A O 1
ATOM 1333 N N . LYS A 1 164 ? -9.409 11.723 -3.479 1.00 81.75 164 LYS A N 1
ATOM 1334 C CA . LYS A 1 164 ? -8.601 12.754 -4.112 1.00 81.75 164 LYS A CA 1
ATOM 1335 C C . LYS A 1 164 ? -8.670 13.998 -3.250 1.00 81.75 164 LYS A C 1
ATOM 1337 O O . LYS A 1 164 ? -9.722 14.371 -2.746 1.00 81.75 164 LYS A O 1
ATOM 1342 N N . ASP A 1 165 ? -7.518 14.611 -3.094 1.00 77.06 165 ASP A N 1
ATOM 1343 C CA . ASP A 1 165 ? -7.394 15.876 -2.403 1.00 77.06 165 ASP A CA 1
ATOM 1344 C C . ASP A 1 165 ? -8.066 16.993 -3.227 1.00 77.06 165 ASP A C 1
ATOM 1346 O O . ASP A 1 165 ? -7.851 17.014 -4.446 1.00 77.06 165 ASP A O 1
ATOM 1350 N N . PRO A 1 166 ? -8.845 17.909 -2.618 1.00 69.19 166 PRO A N 1
ATOM 1351 C CA . PRO A 1 166 ? -9.450 19.045 -3.325 1.00 69.19 166 PRO A CA 1
ATOM 1352 C C . PRO A 1 166 ? -8.419 19.890 -4.085 1.00 69.19 166 PRO A C 1
ATOM 1354 O O . PRO A 1 166 ? -8.706 20.384 -5.169 1.00 69.19 166 PRO A O 1
ATOM 1357 N N . ASP A 1 167 ? -7.183 19.952 -3.585 1.00 66.44 167 ASP A N 1
ATOM 1358 C CA . ASP A 1 167 ? -6.081 20.702 -4.200 1.00 66.44 167 ASP A CA 1
ATOM 1359 C C . ASP A 1 167 ? -5.459 19.996 -5.425 1.00 66.44 167 ASP A C 1
ATOM 1361 O O . ASP A 1 167 ? -4.455 20.453 -5.974 1.00 66.44 167 ASP A O 1
ATOM 1365 N N . GLY A 1 168 ? -5.971 18.821 -5.820 1.00 61.47 168 GLY A N 1
ATOM 1366 C CA . GLY A 1 168 ? -5.553 18.062 -7.007 1.00 61.47 168 GLY A CA 1
ATOM 1367 C C . GLY A 1 168 ? -4.148 17.440 -6.949 1.00 61.47 168 GLY A C 1
ATOM 1368 O O . GLY A 1 168 ? -3.785 16.636 -7.810 1.00 61.47 168 GLY A O 1
ATOM 1369 N N . LYS A 1 169 ? -3.347 17.759 -5.925 1.00 62.00 169 LYS A N 1
ATOM 1370 C CA . LYS A 1 169 ? -1.917 17.405 -5.824 1.00 62.00 169 LYS A CA 1
ATOM 1371 C C . LYS A 1 169 ? -1.638 16.081 -5.096 1.00 62.00 169 LYS A C 1
ATOM 1373 O O . LYS A 1 169 ? -0.474 15.717 -4.914 1.00 62.00 169 LYS A O 1
ATOM 1378 N N . GLY A 1 170 ? -2.661 15.318 -4.695 1.00 69.44 170 GLY A N 1
ATOM 1379 C CA . GLY A 1 170 ? -2.443 14.064 -3.970 1.00 69.44 170 GLY A CA 1
ATOM 1380 C C . GLY A 1 170 ? -3.674 13.203 -3.703 1.00 69.44 170 GLY A C 1
ATOM 1381 O O . GLY A 1 170 ? -4.769 13.438 -4.210 1.00 69.44 170 GLY A O 1
ATOM 1382 N N . ARG A 1 171 ? -3.445 12.161 -2.899 1.00 76.25 171 ARG A N 1
ATOM 1383 C CA . ARG A 1 171 ? -4.475 11.272 -2.359 1.00 76.25 171 ARG A CA 1
ATOM 1384 C C . ARG A 1 171 ? -4.402 11.283 -0.842 1.00 76.25 171 ARG A C 1
ATOM 1386 O O . ARG A 1 171 ? -3.308 11.218 -0.278 1.00 76.25 171 ARG A O 1
ATOM 1393 N N . ILE A 1 172 ? -5.559 11.357 -0.204 1.00 78.50 172 ILE A N 1
ATOM 1394 C CA . ILE A 1 172 ? -5.700 11.451 1.246 1.00 78.50 172 ILE A CA 1
ATOM 1395 C C . ILE A 1 172 ? -6.501 10.249 1.735 1.00 78.50 172 ILE A C 1
ATOM 1397 O O . ILE A 1 172 ? -7.395 9.753 1.053 1.00 78.50 172 ILE A O 1
ATOM 1401 N N . LEU A 1 173 ? -6.142 9.741 2.912 1.00 83.06 173 LEU A N 1
ATOM 1402 C CA . LEU A 1 173 ? -6.905 8.684 3.564 1.00 83.06 173 LEU A CA 1
ATOM 1403 C C . LEU A 1 173 ? -8.177 9.279 4.184 1.00 83.06 173 LEU A C 1
ATOM 1405 O O . LEU A 1 173 ? -8.096 10.250 4.936 1.00 83.06 173 LEU A O 1
ATOM 1409 N N . THR A 1 174 ? -9.330 8.678 3.902 1.00 87.38 174 THR A N 1
ATOM 1410 C CA . THR A 1 174 ? -10.623 9.151 4.414 1.00 87.38 174 THR A CA 1
ATOM 1411 C C . THR A 1 174 ? -10.784 8.838 5.900 1.00 87.38 174 THR A C 1
ATOM 1413 O O . THR A 1 174 ? -10.121 7.953 6.457 1.00 87.38 174 THR A O 1
ATOM 1416 N N . LYS A 1 175 ? -11.716 9.534 6.566 1.00 86.69 175 LYS A N 1
ATOM 1417 C CA . LYS A 1 175 ? -12.106 9.210 7.951 1.00 86.69 175 LYS A CA 1
ATOM 1418 C C . LYS A 1 175 ? -12.611 7.764 8.061 1.00 86.69 175 LYS A C 1
ATOM 1420 O O . LYS A 1 175 ? -12.276 7.069 9.019 1.00 86.69 175 LYS A O 1
ATOM 1425 N N . GLN A 1 176 ? -13.348 7.304 7.048 1.00 88.69 176 GLN A N 1
ATOM 1426 C CA . GLN A 1 176 ? -13.837 5.930 6.951 1.00 88.69 176 GLN A CA 1
ATOM 1427 C C . GLN A 1 176 ? -12.683 4.925 6.832 1.00 88.69 176 GLN A C 1
ATOM 1429 O O . GLN A 1 176 ? -12.635 3.962 7.592 1.00 88.69 176 GLN A O 1
ATOM 1434 N N . GLY A 1 177 ? -11.710 5.190 5.952 1.00 88.00 177 GLY A N 1
ATOM 1435 C CA . GLY A 1 177 ? -10.533 4.341 5.776 1.00 88.00 177 GLY A CA 1
ATOM 1436 C C . GLY A 1 177 ? -9.712 4.194 7.059 1.00 88.00 177 GLY A C 1
ATOM 1437 O O . GLY A 1 177 ? -9.289 3.091 7.388 1.00 88.00 177 GLY A O 1
ATOM 1438 N N . ARG A 1 178 ? -9.538 5.271 7.840 1.00 88.56 178 ARG A N 1
ATOM 1439 C CA . ARG A 1 178 ? -8.885 5.183 9.163 1.00 88.56 178 ARG A CA 1
ATOM 1440 C C . ARG A 1 178 ? -9.657 4.290 10.133 1.00 88.56 178 ARG A C 1
ATOM 1442 O O . ARG A 1 178 ? -9.066 3.389 10.716 1.00 88.56 178 ARG A O 1
ATOM 1449 N N . LYS A 1 179 ? -10.971 4.503 10.256 1.00 90.25 179 LYS A N 1
ATOM 1450 C CA . LYS A 1 179 ? -11.835 3.735 11.165 1.00 90.25 179 LYS A CA 1
ATOM 1451 C C . LYS A 1 179 ? -11.848 2.243 10.831 1.00 90.25 179 LYS A C 1
ATOM 1453 O O . LYS A 1 179 ? -11.788 1.415 11.736 1.00 90.25 179 LYS A O 1
ATOM 1458 N N . ASP A 1 180 ? -11.918 1.899 9.547 1.00 90.69 180 ASP A N 1
ATOM 1459 C CA . ASP A 1 180 ? -11.911 0.503 9.110 1.00 90.69 180 ASP A CA 1
ATOM 1460 C C . ASP A 1 180 ? -10.552 -0.160 9.373 1.00 90.69 180 ASP A C 1
ATOM 1462 O O . ASP A 1 180 ? -10.511 -1.286 9.868 1.00 90.69 180 ASP A O 1
ATOM 1466 N N . LEU A 1 181 ? -9.440 0.545 9.136 1.00 90.06 181 LEU A N 1
ATOM 1467 C CA . LEU A 1 181 ? -8.102 0.030 9.437 1.00 90.06 181 LEU A CA 1
ATOM 1468 C C . LEU A 1 181 ? -7.876 -0.188 10.943 1.00 90.06 181 LEU A C 1
ATOM 1470 O O . LEU A 1 181 ? -7.335 -1.224 11.329 1.00 90.06 181 LEU A O 1
ATOM 1474 N N . ASP A 1 182 ? -8.323 0.738 11.793 1.00 91.50 182 ASP A N 1
ATOM 1475 C CA . ASP A 1 182 ? -8.211 0.599 13.252 1.00 91.50 182 ASP A CA 1
ATOM 1476 C C . ASP A 1 182 ? -9.119 -0.526 13.794 1.00 91.50 182 ASP A C 1
ATOM 1478 O O . ASP A 1 182 ? -8.738 -1.263 14.710 1.00 91.50 182 ASP A O 1
ATOM 1482 N N . ARG A 1 183 ? -10.295 -0.745 13.182 1.00 90.69 183 ARG A N 1
ATOM 1483 C CA . ARG A 1 183 ? -11.165 -1.892 13.499 1.00 90.69 183 ARG A CA 1
ATOM 1484 C C . ARG A 1 183 ? -10.487 -3.219 13.155 1.00 90.69 183 ARG A C 1
ATOM 1486 O O . ARG A 1 183 ? -10.514 -4.135 13.973 1.00 90.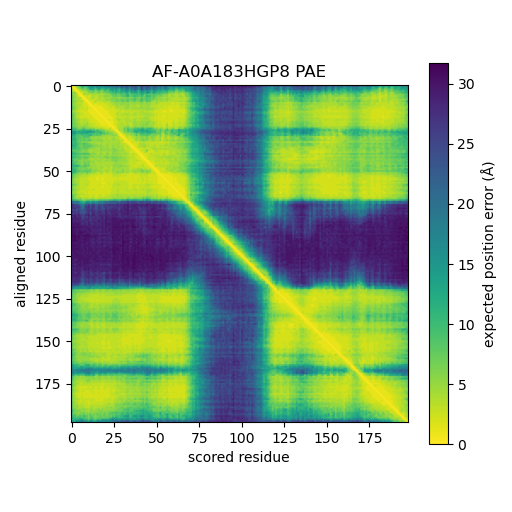69 183 ARG A O 1
ATOM 1493 N N . ILE A 1 184 ? -9.857 -3.315 11.982 1.00 91.81 184 ILE A N 1
ATOM 1494 C CA . ILE A 1 184 ? -9.111 -4.515 11.569 1.00 91.81 184 ILE A CA 1
ATOM 1495 C C . ILE A 1 184 ? -7.925 -4.760 12.516 1.00 91.81 184 ILE A C 1
ATOM 1497 O O . ILE A 1 184 ? -7.687 -5.897 12.915 1.00 91.81 184 ILE A O 1
ATOM 1501 N N . ALA A 1 185 ? -7.215 -3.708 12.937 1.00 89.88 185 ALA A N 1
ATOM 1502 C CA . ALA A 1 185 ? -6.123 -3.829 13.906 1.00 89.88 185 ALA A CA 1
ATOM 1503 C C . ALA A 1 185 ? -6.608 -4.351 15.271 1.00 89.88 185 ALA A C 1
ATOM 1505 O O . ALA A 1 185 ? -5.958 -5.200 15.883 1.00 89.88 185 ALA A O 1
ATOM 1506 N N . SER A 1 186 ? -7.780 -3.893 15.718 1.00 90.25 186 SER A N 1
ATOM 1507 C CA . SER A 1 186 ? -8.412 -4.371 16.952 1.00 90.25 186 SER A CA 1
ATOM 1508 C C . SER A 1 186 ? -8.808 -5.851 16.864 1.00 90.25 186 SER A C 1
ATOM 1510 O O . SER A 1 186 ? -8.530 -6.610 17.791 1.00 90.25 186 SER A O 1
ATOM 1512 N N . GLN A 1 187 ? -9.390 -6.281 15.737 1.00 89.19 187 GLN A N 1
ATOM 1513 C CA . GLN A 1 187 ? -9.734 -7.689 15.484 1.00 89.19 187 GLN A CA 1
ATOM 1514 C C . GLN A 1 187 ? -8.494 -8.585 15.453 1.00 89.19 187 GLN A C 1
ATOM 1516 O O . GLN A 1 187 ? -8.504 -9.677 16.010 1.00 89.19 187 GLN A O 1
ATOM 1521 N N . LEU A 1 188 ? -7.405 -8.110 14.845 1.00 88.81 188 LEU A N 1
ATOM 1522 C CA . LEU A 1 188 ? -6.154 -8.858 14.790 1.00 88.81 188 LEU A CA 1
ATOM 1523 C C . LEU A 1 188 ? -5.615 -9.131 16.196 1.00 88.81 188 LEU A C 1
ATOM 1525 O O . LEU A 1 188 ? -5.310 -10.275 16.510 1.00 88.81 188 LEU A O 1
ATOM 1529 N N . ARG A 1 189 ? -5.599 -8.123 17.077 1.00 86.00 189 ARG A N 1
ATOM 1530 C CA . ARG A 1 189 ? -5.180 -8.319 18.473 1.00 86.00 189 ARG A CA 1
ATOM 1531 C C . ARG A 1 189 ? -6.048 -9.319 19.236 1.00 86.00 189 ARG A C 1
ATOM 1533 O O . ARG A 1 189 ? -5.521 -10.019 20.094 1.00 86.00 189 ARG A O 1
ATOM 1540 N N . GLN A 1 190 ? -7.352 -9.360 18.969 1.00 86.06 190 GLN A N 1
ATOM 1541 C CA . GLN A 1 190 ? -8.255 -10.333 19.592 1.00 86.06 190 GLN A CA 1
ATOM 1542 C C . GLN A 1 190 ? -7.951 -11.750 19.101 1.00 86.06 190 GLN A C 1
ATOM 1544 O O . GLN A 1 190 ? -7.781 -12.647 19.919 1.00 86.06 190 GLN A O 1
ATOM 1549 N N . ASN A 1 191 ? -7.778 -11.924 17.789 1.00 85.44 191 ASN A N 1
ATOM 1550 C CA . ASN A 1 191 ? -7.433 -13.217 17.201 1.00 85.44 191 ASN A CA 1
ATOM 1551 C C . ASN A 1 191 ? -6.086 -13.734 17.713 1.00 85.44 191 ASN A C 1
ATOM 1553 O O . ASN A 1 191 ? -5.984 -14.898 18.072 1.00 85.44 191 ASN A O 1
ATOM 1557 N N . THR A 1 192 ? -5.069 -12.870 17.792 1.00 82.44 192 THR A N 1
ATOM 1558 C CA . THR A 1 192 ? -3.758 -13.251 18.328 1.00 82.44 192 THR A CA 1
ATOM 1559 C C . THR A 1 192 ? -3.876 -13.757 19.764 1.00 82.44 192 THR A C 1
ATOM 1561 O O . THR A 1 192 ? -3.282 -14.778 20.080 1.00 82.44 192 THR A O 1
ATOM 1564 N N . LYS A 1 193 ? -4.668 -13.097 20.622 1.00 79.56 193 LYS A N 1
ATOM 1565 C CA . LYS A 1 193 ? -4.905 -13.560 22.001 1.00 79.56 193 LYS A CA 1
ATOM 1566 C C . LYS A 1 193 ? -5.602 -14.920 22.048 1.00 79.56 193 LYS A C 1
ATOM 1568 O O . LYS A 1 193 ? -5.131 -15.799 22.755 1.00 79.56 193 LYS A O 1
ATOM 1573 N N . GLN A 1 194 ? -6.659 -15.099 21.255 1.00 80.62 194 GLN A N 1
ATOM 1574 C CA . GLN A 1 194 ? -7.408 -16.357 21.179 1.00 80.62 194 GLN A CA 1
ATOM 1575 C C . GLN A 1 194 ? -6.496 -17.544 20.825 1.00 80.62 194 GLN A C 1
ATOM 1577 O O . GLN A 1 194 ? -6.606 -18.604 21.432 1.00 80.62 194 GLN A O 1
ATOM 1582 N N . SER A 1 195 ? -5.568 -17.352 19.881 1.00 79.56 195 SER A N 1
ATOM 1583 C CA . SER A 1 195 ? -4.618 -18.387 19.459 1.00 79.56 195 SER A CA 1
ATOM 1584 C C . SER A 1 195 ? -3.588 -18.776 20.521 1.00 79.56 195 SER A C 1
ATOM 1586 O O . SER A 1 195 ? -2.993 -19.836 20.397 1.00 79.56 195 SER A O 1
ATOM 1588 N N . PHE A 1 196 ? -3.320 -17.922 21.514 1.00 78.19 196 PHE A N 1
ATOM 1589 C CA . PHE A 1 196 ? -2.411 -18.246 22.622 1.00 78.19 196 PHE A CA 1
ATOM 1590 C C . PHE A 1 196 ? -3.117 -18.964 23.778 1.00 78.19 196 PHE A C 1
ATOM 1592 O O . PHE A 1 196 ? -2.454 -19.589 24.598 1.00 78.19 196 PHE A O 1
ATOM 1599 N N . GLU A 1 197 ? -4.441 -18.838 23.864 1.00 76.19 197 GLU A N 1
ATOM 1600 C CA . GLU A 1 197 ? -5.275 -19.436 24.914 1.00 76.19 197 GLU A CA 1
ATOM 1601 C C . GLU A 1 197 ? -5.860 -20.803 24.508 1.00 76.19 197 GLU A C 1
ATOM 1603 O O . GLU A 1 197 ? -6.448 -21.478 25.351 1.00 76.19 197 GLU A O 1
ATOM 1608 N N . SER A 1 198 ? -5.709 -21.199 23.237 1.00 59.69 198 SER A N 1
ATOM 1609 C CA . SER A 1 198 ? -6.144 -22.494 22.680 1.00 59.69 198 SER A CA 1
ATOM 1610 C C . SER A 1 198 ? -4.953 -23.417 22.462 1.00 59.69 198 SER A C 1
ATOM 1612 O O . SER A 1 198 ? -5.100 -24.628 22.732 1.00 59.69 198 SER A O 1
#

pLDDT: mean 73.88, std 21.65, range [29.78, 93.06]

Organism: NCBI:txid387005

Radius of gyration: 23.13 Å; Cα contacts (8 Å, |Δi|>4): 192; chains: 1; bounding box: 58×70×47 Å

Mean predicted aligned error: 13.26 Å

Secondary structure (DSSP, 8-state):
-PPPPPGGGS-HHHHHHHHHHHHHHH------TTTTT--SBTT-SS--S-TTHHHHHHHHHHHHHHHTTT--------------S----------PPPPPP-------------------HHHHHHHT-EEEEETTEEEEEEPBPHHHHHHHHHHHHHTTSEEE-TTSS-EEE-HHHHHHHHHHHHHHHHHHHHHHH-

Foldseek 3Di:
DDDQFALVNDDPVLLLVLQLVVVVVVVLFDDDPCLVPDAFFLQDPDRDPDPSVLSSVLSNVLSVLVVCFQDDDPPPDPPDPPPPDDDDDDDDDDDDDDDDDDDDDDPPPDPPVPPRQEDDLQNVQQVPWQWHDPPPDDTDIDGTDSVSSVSSVVSCVSVVQWDQDPVNNYIHGDPVVRVVSSVSSVVSVVVVVVVVVD

InterPro domains:
  IPR001266 Small ribosomal subunit protein eS19 [PF01090] (6-80)
  IPR001266 Small ribosomal subunit protein eS19 [PF01090] (117-190)
  IPR001266 Small ribosomal subunit protein eS19 [PTHR11710] (118-193)
  IPR001266 Small ribosomal subunit protein eS19 [SM01413] (6-191)
  IPR018277 Small ribosomal subunit protein eS19, conserved site [PS00628] (138-157)
  IPR036388 Winged helix-like DNA-binding domain superfamily [G3DSA:1.10.10.10] (1-99)
  IPR036388 Winged helix-like DNA-binding domain superfamily [G3DSA:1.10.10.10] (105-195)
  IPR036390 Winged helix DNA-binding domain superfamily [SSF46785] (6-83)
  IPR036390 Winged helix DNA-binding domain superfamily [SSF46785] (117-193)

Nearest PDB structures (foldseek):
  9cai-assembly1_AT  TM=9.701E-01  e=1.631E-17  Caenorhabditis elegans
  7r81-assembly1_U2  TM=9.789E-01  e=4.521E-13  Neurospora crassa
  6rxx-assembly1_Cr  TM=9.695E-01  e=6.055E-13  Thermochaetoides thermophila
  6okk-assembly1_Y  TM=9.265E-01  e=3.299E-12  Plasmodium falciparum 3D7
  3jbp-assembly1_Y  TM=9.271E-01  e=1.508E-11  Plasmodium falciparum 3D7

Sequence (198 aa):
MVKPTSVKDVDQHEIVRQIAGFLKKSGKVRVPDWSDVVKLGQNKELAPIDSDWYYIRTASIARRLYIRSPTGKNFMRYFHHYSCGNHGDHDIMYHVTPEPKDHEDHVDDEHVDHFKYRLGVGALRRVYGGNKRHGVSPNHFVKSSGTVVRKALQTLEAIKWVEKDPDGKGRILTKQGRKDLDRIASQLRQNTKQSFES

Solvent-accessible surface area (backbone atoms only — not comparable to full-atom values): 12407 Å² total; per-residue (Å²): 135,83,78,86,56,43,63,85,80,49,61,73,69,59,53,27,53,50,46,19,52,50,47,58,76,62,69,69,62,75,77,60,92,59,66,88,77,49,55,74,21,82,43,46,94,60,57,75,87,56,91,60,49,66,41,42,50,37,26,48,51,53,53,50,44,66,78,55,55,79,60,52,67,83,85,72,75,93,66,80,83,81,72,83,78,88,81,82,88,81,93,80,81,92,77,84,85,80,81,84,77,92,72,79,88,73,89,70,92,76,78,72,87,72,80,72,51,41,65,34,65,70,56,53,18,54,71,69,26,41,61,23,83,60,83,89,51,81,71,46,81,37,57,22,38,58,65,62,55,46,50,40,51,52,36,34,37,75,68,52,29,33,39,75,37,94,84,71,67,32,55,40,69,30,75,60,31,52,53,53,47,26,50,51,38,40,51,49,57,51,51,58,52,53,66,75,77,107